Protein AF-A0A2V8QCW7-F1 (afdb_monomer_lite)

Sequence (206 aa):
WMLNPKRNPRNIPDDELYTCPDETRGSYYSGRARVSLVDSSSNTIINTIEIKNSEEPPDSIDLPYAIRSGYYYYSPKPARTGAQTRPTIMRLGDYNGDGRALEFALFDALACMGLQTTLIGYSESKDRVVHFPIKLTVIDNEKRVSETTYWADYLFSREPQRPSYWKYEIDYRGRGGSLEKWEVHYNRAEEQFEATLTRVADEPKP

Foldseek 3Di:
DFDPWDWAAPPDDLPDDQFPQLLQAHGWTKGWDKDFDADPVVRDTPDMDTDFDPDPPTRIDIHHQWHADDGDFHFDHDPDPSGTGGTDQFPFDQQQQPPDRFKGKHWGDPHPQWIKIFMWGADPVVRTIDGAKEFEWEAEPNDTDTDIDRIDTCSVVDDAPDRQWHWDWGDCQVPVFFIWTKTWGADPVVRHIYMYIYGHHDDPDD

Structure (mmCIF, N/CA/C/O backbone):
data_AF-A0A2V8QCW7-F1
#
_entry.id   AF-A0A2V8QCW7-F1
#
loop_
_atom_site.group_PDB
_atom_site.id
_atom_site.type_symbol
_atom_site.label_atom_id
_atom_site.label_alt_id
_atom_site.label_comp_id
_atom_site.label_asym_id
_atom_site.label_entity_id
_atom_site.label_seq_id
_atom_site.pdbx_PDB_ins_code
_atom_site.Cartn_x
_atom_site.Cartn_y
_atom_site.Cartn_z
_atom_site.occupancy
_atom_site.B_iso_or_equiv
_atom_site.auth_seq_id
_atom_site.auth_comp_id
_atom_site.auth_asym_id
_atom_site.auth_atom_id
_atom_site.pdbx_PDB_model_num
ATOM 1 N N . TRP A 1 1 ? -14.026 -0.089 -4.912 1.00 94.25 1 TRP A N 1
ATOM 2 C CA . TRP A 1 1 ? -14.768 0.204 -6.158 1.00 94.25 1 TRP A CA 1
ATOM 3 C C . TRP A 1 1 ? -14.111 1.383 -6.861 1.00 94.25 1 TRP A C 1
ATOM 5 O O . TRP A 1 1 ? -13.332 2.084 -6.231 1.00 94.25 1 TRP A O 1
ATOM 15 N N . MET A 1 2 ? -14.372 1.586 -8.152 1.00 95.25 2 MET A N 1
ATOM 16 C CA . MET A 1 2 ? -13.798 2.693 -8.927 1.00 95.25 2 MET A CA 1
ATOM 17 C C . MET A 1 2 ? -14.903 3.495 -9.610 1.00 95.25 2 MET A C 1
ATOM 19 O O . MET A 1 2 ? -15.882 2.915 -10.079 1.00 95.25 2 MET A O 1
ATOM 23 N N . LEU A 1 3 ? -14.746 4.817 -9.660 1.00 92.62 3 LEU A N 1
ATOM 24 C CA . LEU A 1 3 ? -15.627 5.711 -10.411 1.00 92.62 3 LEU A CA 1
ATOM 25 C C . LEU A 1 3 ? -15.236 5.716 -11.888 1.00 92.62 3 LEU A C 1
ATOM 27 O O . LEU A 1 3 ? -14.122 6.116 -12.210 1.00 92.62 3 LEU A O 1
ATOM 31 N N . ASN A 1 4 ? -16.161 5.329 -12.772 1.00 94.31 4 ASN A N 1
ATOM 32 C CA . ASN A 1 4 ? -15.991 5.371 -14.232 1.00 94.31 4 ASN A CA 1
ATOM 33 C C . ASN A 1 4 ? -14.613 4.857 -14.710 1.00 94.31 4 ASN A C 1
ATOM 35 O O . ASN A 1 4 ? -13.901 5.588 -15.402 1.00 94.31 4 ASN A O 1
ATOM 39 N N . PRO A 1 5 ? -14.200 3.632 -14.322 1.00 96.19 5 PRO A N 1
ATOM 40 C CA . PRO A 1 5 ? -12.856 3.160 -14.612 1.00 96.19 5 PRO A CA 1
ATOM 41 C C . PRO A 1 5 ? -12.624 3.020 -16.119 1.00 96.19 5 PRO A C 1
ATOM 43 O O . PRO A 1 5 ? -13.427 2.415 -16.835 1.00 96.19 5 PRO A O 1
ATOM 46 N N . LYS A 1 6 ? -11.474 3.503 -16.593 1.00 96.75 6 LYS A N 1
ATOM 47 C CA . LYS A 1 6 ? -10.985 3.191 -17.937 1.00 96.75 6 LYS A CA 1
ATOM 48 C C . LYS A 1 6 ? -10.423 1.777 -17.930 1.00 96.75 6 LYS A C 1
ATOM 50 O O . LYS A 1 6 ? -9.575 1.449 -17.108 1.00 96.75 6 LYS A O 1
ATOM 55 N N . ARG A 1 7 ? -10.876 0.936 -18.855 1.00 97.19 7 ARG A N 1
ATOM 56 C CA . ARG A 1 7 ? -10.362 -0.427 -19.016 1.00 97.19 7 ARG A CA 1
ATOM 57 C C . ARG A 1 7 ? -9.153 -0.432 -19.950 1.00 97.19 7 ARG A C 1
ATOM 59 O O . ARG A 1 7 ? -9.263 0.026 -21.083 1.00 97.19 7 ARG A O 1
ATOM 66 N N . ASN A 1 8 ? -8.047 -1.015 -19.500 1.00 96.38 8 ASN A N 1
ATOM 67 C CA . ASN A 1 8 ? -6.810 -1.157 -20.263 1.00 96.38 8 ASN A CA 1
ATOM 68 C C . ASN A 1 8 ? -6.465 -2.657 -20.372 1.00 96.38 8 ASN A C 1
ATOM 70 O O . ASN A 1 8 ? -5.914 -3.239 -19.435 1.00 96.38 8 ASN A O 1
ATOM 74 N N . PRO A 1 9 ? -6.881 -3.346 -21.450 1.00 94.94 9 PRO A N 1
ATOM 75 C CA . PRO A 1 9 ? -6.457 -4.722 -21.694 1.00 94.94 9 PRO A CA 1
ATOM 76 C C . PRO A 1 9 ? -4.966 -4.778 -22.042 1.00 94.94 9 PRO A C 1
ATOM 78 O O . PRO A 1 9 ? -4.455 -3.903 -22.744 1.00 94.94 9 PRO A O 1
ATOM 81 N N . ARG A 1 10 ? -4.279 -5.836 -21.601 1.00 89.25 10 ARG A N 1
ATOM 82 C CA . ARG A 1 10 ? -2.934 -6.143 -22.094 1.00 89.25 10 ARG A CA 1
ATOM 83 C C . ARG A 1 10 ? -3.049 -6.639 -23.537 1.00 89.25 10 ARG A C 1
ATOM 85 O O . ARG A 1 10 ? -3.478 -7.761 -23.776 1.00 89.25 10 ARG A O 1
ATOM 92 N N . ASN A 1 11 ? -2.662 -5.806 -24.500 1.00 82.75 11 ASN A N 1
ATOM 93 C CA . ASN A 1 11 ? -2.755 -6.108 -25.939 1.00 82.75 11 ASN A CA 1
ATOM 94 C C . ASN A 1 11 ? -1.540 -6.886 -26.473 1.00 82.75 11 ASN A C 1
ATOM 96 O O . ASN A 1 11 ? -1.143 -6.718 -27.623 1.00 82.75 11 ASN A O 1
ATOM 100 N N . ILE A 1 12 ? -0.924 -7.702 -25.623 1.00 81.88 12 ILE A N 1
ATOM 101 C CA . ILE A 1 12 ? 0.297 -8.447 -25.923 1.00 81.88 12 ILE A CA 1
ATOM 102 C C . ILE A 1 12 ? -0.023 -9.942 -25.760 1.00 81.88 12 ILE A C 1
ATOM 104 O O . ILE A 1 12 ? -0.745 -10.285 -24.818 1.00 81.88 12 ILE A O 1
ATOM 108 N N . PRO A 1 13 ? 0.491 -10.829 -26.634 1.00 79.12 13 PRO A N 1
ATOM 109 C CA . PRO A 1 13 ? 0.319 -12.275 -26.519 1.00 79.12 13 PRO A CA 1
ATOM 110 C C . PRO A 1 13 ? 0.630 -12.862 -25.129 1.00 79.12 13 PRO A C 1
ATOM 112 O O . PRO A 1 13 ? 1.442 -12.339 -24.361 1.00 79.12 13 PRO A O 1
ATOM 115 N N . ASP A 1 14 ? -0.032 -13.971 -24.796 1.00 75.25 14 ASP A N 1
ATOM 116 C CA . ASP A 1 14 ? 0.088 -14.650 -23.496 1.00 75.25 14 ASP A CA 1
ATOM 117 C C . ASP A 1 14 ? 1.433 -15.368 -23.290 1.00 75.25 14 ASP A C 1
ATOM 119 O O . ASP A 1 14 ? 1.730 -15.781 -22.170 1.00 75.25 14 ASP A O 1
ATOM 123 N N . ASP A 1 15 ? 2.234 -15.536 -24.336 1.00 77.81 15 ASP A N 1
ATOM 124 C CA . ASP A 1 15 ? 3.578 -16.123 -24.326 1.00 77.81 15 ASP A CA 1
ATOM 125 C C . ASP A 1 15 ? 4.694 -15.078 -24.172 1.00 77.81 15 ASP A C 1
ATOM 127 O O . ASP A 1 15 ? 5.814 -15.425 -23.805 1.00 77.81 15 ASP A O 1
ATOM 131 N N . GLU A 1 16 ? 4.380 -13.795 -24.354 1.00 82.88 16 GLU A N 1
ATOM 132 C CA . GLU A 1 16 ? 5.322 -12.695 -24.143 1.00 82.88 16 GLU A CA 1
ATOM 133 C C . GLU A 1 16 ? 5.676 -12.508 -22.665 1.00 82.88 16 GLU A C 1
ATOM 135 O O . GLU A 1 16 ? 4.882 -12.795 -21.751 1.00 82.88 16 GLU A O 1
ATOM 140 N N . LEU A 1 17 ? 6.875 -11.977 -22.421 1.00 84.62 17 LEU A N 1
ATOM 141 C CA . LEU A 1 17 ? 7.362 -11.730 -21.069 1.00 84.62 17 LEU A CA 1
ATOM 142 C C . LEU A 1 17 ? 6.468 -10.702 -20.354 1.00 84.62 17 LEU A C 1
ATOM 144 O O . LEU A 1 17 ? 5.931 -9.771 -20.956 1.00 84.62 17 LEU A O 1
ATOM 148 N N . TYR A 1 18 ? 6.294 -10.891 -19.050 1.00 87.75 18 TYR A N 1
ATOM 149 C CA . TYR A 1 18 ? 5.755 -9.849 -18.187 1.00 87.75 18 TYR A CA 1
ATOM 150 C C . TYR A 1 18 ? 6.863 -8.849 -17.882 1.00 87.75 18 TYR A C 1
ATOM 152 O O . TYR A 1 18 ? 7.938 -9.232 -17.424 1.00 87.75 18 TYR A O 1
ATOM 160 N N . THR A 1 19 ? 6.602 -7.579 -18.161 1.00 90.75 19 THR A N 1
ATOM 161 C CA . THR A 1 19 ? 7.453 -6.477 -17.712 1.00 90.75 19 THR A CA 1
ATOM 162 C C . THR A 1 19 ? 7.095 -6.094 -16.277 1.00 90.75 19 THR A C 1
ATOM 164 O O . THR A 1 19 ? 6.019 -6.441 -15.802 1.00 90.75 19 THR A O 1
ATOM 167 N N . CYS A 1 20 ? 7.950 -5.346 -15.577 1.00 91.38 20 CYS A N 1
ATOM 168 C CA . CYS A 1 20 ? 7.693 -4.995 -14.174 1.00 91.38 20 CYS A CA 1
ATOM 169 C C . CYS A 1 20 ? 6.343 -4.276 -13.943 1.00 91.38 20 CYS A C 1
ATOM 171 O O . CYS A 1 20 ? 5.650 -4.623 -12.987 1.00 91.38 20 CYS A O 1
ATOM 173 N N . PRO A 1 21 ? 5.886 -3.358 -14.823 1.00 93.50 21 PRO A N 1
ATOM 174 C CA . PRO A 1 21 ? 4.521 -2.837 -14.728 1.00 93.50 21 PRO A CA 1
ATOM 175 C C . PRO A 1 21 ? 3.438 -3.917 -14.877 1.00 93.50 21 PRO A C 1
ATOM 177 O O . PRO A 1 21 ? 2.445 -3.902 -14.149 1.00 93.50 21 PRO A O 1
ATOM 180 N N . ASP A 1 22 ? 3.630 -4.910 -15.756 1.00 93.50 22 ASP A N 1
ATOM 181 C CA . ASP A 1 22 ? 2.681 -6.024 -15.909 1.00 93.50 22 ASP A CA 1
ATOM 182 C C . ASP A 1 22 ? 2.556 -6.864 -14.626 1.00 93.50 22 ASP A C 1
ATOM 184 O O . ASP A 1 22 ? 1.481 -7.404 -14.356 1.00 93.50 22 ASP A O 1
ATOM 188 N N . GLU A 1 23 ? 3.615 -6.957 -13.816 1.00 93.50 23 GLU A N 1
ATOM 189 C CA . GLU A 1 23 ? 3.628 -7.710 -12.550 1.00 93.50 23 GLU A CA 1
ATOM 190 C C . GLU A 1 23 ? 2.713 -7.107 -11.474 1.00 93.50 23 GLU A C 1
ATOM 192 O O . GLU A 1 23 ? 2.293 -7.814 -10.554 1.00 93.50 23 GLU A O 1
ATOM 197 N N . THR A 1 24 ? 2.358 -5.824 -11.600 1.00 94.50 24 THR A N 1
ATOM 198 C CA . THR A 1 24 ? 1.379 -5.151 -10.726 1.00 94.50 24 THR A CA 1
ATOM 199 C C . THR A 1 24 ? 0.040 -4.901 -11.418 1.00 94.50 24 THR A C 1
ATOM 201 O O . THR A 1 24 ? -0.998 -4.925 -10.757 1.00 94.50 24 THR A O 1
ATOM 204 N N . ARG A 1 25 ? 0.020 -4.723 -12.745 1.00 93.75 25 ARG A N 1
ATOM 205 C CA . ARG A 1 25 ? -1.177 -4.275 -13.476 1.00 93.75 25 ARG A CA 1
ATOM 206 C C . ARG A 1 25 ? -1.800 -5.338 -14.377 1.00 93.75 25 ARG A C 1
ATOM 208 O O . ARG A 1 25 ? -3.024 -5.421 -14.451 1.00 93.75 25 ARG A O 1
ATOM 215 N N . GLY A 1 26 ? -1.008 -6.163 -15.062 1.00 94.19 26 GLY A N 1
ATOM 216 C CA . GLY A 1 26 ? -1.507 -7.066 -16.105 1.00 94.19 26 GLY A CA 1
ATOM 217 C C . GLY A 1 26 ? -2.498 -6.363 -17.047 1.00 94.19 26 GLY A C 1
ATOM 218 O O . GLY A 1 26 ? -2.174 -5.355 -17.662 1.00 94.19 26 GLY A O 1
ATOM 219 N N . SER A 1 27 ? -3.727 -6.876 -17.133 1.00 95.31 27 SER A N 1
ATOM 220 C CA . SER A 1 27 ? -4.871 -6.108 -17.636 1.00 95.31 27 SER A CA 1
ATOM 221 C C . SER A 1 27 ? -5.587 -5.409 -16.473 1.00 95.31 27 SER A C 1
ATOM 223 O O . SER A 1 27 ? -6.017 -6.071 -15.524 1.00 95.31 27 SER A O 1
ATOM 225 N N . TYR A 1 28 ? -5.779 -4.091 -16.561 1.00 96.56 28 TYR A N 1
ATOM 226 C CA . TYR A 1 28 ? -6.151 -3.256 -15.412 1.00 96.56 28 TYR A CA 1
ATOM 227 C C . TYR A 1 28 ? -7.219 -2.202 -15.712 1.00 96.56 28 TYR A C 1
ATOM 229 O O . TYR A 1 28 ? -7.505 -1.847 -16.858 1.00 96.56 28 TYR A O 1
ATOM 237 N N . TYR A 1 29 ? -7.819 -1.699 -14.640 1.00 97.00 29 TYR A N 1
ATOM 238 C CA . TYR A 1 29 ? -8.646 -0.503 -14.636 1.00 97.00 29 TYR A CA 1
ATOM 239 C C . TYR A 1 29 ? -7.842 0.687 -14.122 1.00 97.00 29 TYR A C 1
ATOM 241 O O . TYR A 1 29 ? -7.168 0.545 -13.109 1.00 97.00 29 TYR A O 1
ATOM 249 N N . SER A 1 30 ? -7.973 1.844 -14.768 1.00 95.25 30 SER A N 1
ATOM 250 C CA . SER A 1 30 ? -7.458 3.124 -14.265 1.00 95.25 30 SER A CA 1
ATOM 251 C C . SER A 1 30 ? -8.603 4.011 -13.798 1.00 95.25 30 SER A C 1
ATOM 253 O O . SER A 1 30 ? -9.609 4.147 -14.505 1.00 95.25 30 SER A O 1
ATOM 255 N N . GLY A 1 31 ? -8.441 4.661 -12.650 1.00 94.44 31 GLY A N 1
ATOM 256 C CA . GLY A 1 31 ? -9.324 5.743 -12.222 1.00 94.44 31 GLY A CA 1
ATOM 257 C C . GLY A 1 31 ? -9.348 5.962 -10.714 1.00 94.44 31 GLY A C 1
ATOM 258 O O . GLY A 1 31 ? -8.578 5.365 -9.962 1.00 94.44 31 GLY A O 1
ATOM 259 N N . ARG A 1 32 ? -10.288 6.808 -10.278 1.00 94.38 32 ARG A N 1
ATOM 260 C CA . ARG A 1 32 ? -10.510 7.132 -8.864 1.00 94.38 32 ARG A CA 1
ATOM 261 C C . ARG A 1 32 ? -11.063 5.932 -8.120 1.00 94.38 32 ARG A C 1
ATOM 263 O O . ARG A 1 32 ? -12.207 5.524 -8.350 1.00 94.38 32 ARG A O 1
ATOM 270 N N . ALA A 1 33 ? -10.256 5.382 -7.223 1.00 94.62 33 ALA A N 1
ATOM 271 C CA . ALA A 1 33 ? -10.606 4.215 -6.436 1.00 94.62 33 ALA A CA 1
ATOM 272 C C . ALA A 1 33 ? -11.018 4.596 -5.013 1.00 94.62 33 ALA A C 1
ATOM 274 O O . ALA A 1 33 ? -10.440 5.476 -4.377 1.00 94.62 33 ALA A O 1
ATOM 275 N N . ARG A 1 34 ? -12.033 3.900 -4.505 1.00 96.75 34 ARG A N 1
ATOM 276 C CA . ARG A 1 34 ? -12.575 4.090 -3.163 1.00 96.75 34 ARG A CA 1
ATOM 277 C C . ARG A 1 34 ? -12.809 2.767 -2.463 1.00 96.75 34 ARG A C 1
ATOM 279 O O . ARG A 1 34 ? -13.098 1.746 -3.100 1.00 96.75 34 ARG A O 1
ATOM 286 N N . VAL A 1 35 ? -12.735 2.807 -1.141 1.00 97.81 35 VAL A N 1
ATOM 287 C CA . VAL A 1 35 ? -12.999 1.665 -0.266 1.00 97.81 35 VAL A CA 1
ATOM 288 C C . VAL A 1 35 ? -14.090 2.074 0.703 1.00 97.81 35 VAL A C 1
ATOM 290 O O . VAL A 1 35 ? -13.982 3.111 1.352 1.00 97.81 35 VAL A O 1
ATOM 293 N N . SER A 1 36 ? -15.151 1.277 0.762 1.00 98.00 36 SER A N 1
ATOM 294 C CA . SER A 1 36 ? -16.270 1.492 1.673 1.00 98.00 36 SER A CA 1
ATOM 295 C C . SER A 1 36 ? -16.281 0.388 2.713 1.00 98.00 36 SER A C 1
ATOM 297 O O . SER A 1 36 ? -16.194 -0.786 2.354 1.00 98.00 36 SER A O 1
ATOM 299 N N . LEU A 1 37 ? -16.416 0.771 3.978 1.00 98.12 37 LEU A N 1
ATOM 300 C CA . LEU A 1 37 ? -16.795 -0.140 5.044 1.00 98.12 37 LEU A CA 1
ATOM 301 C C . LEU A 1 37 ? -18.323 -0.223 5.073 1.00 98.12 37 LEU A C 1
ATOM 303 O O . LEU A 1 37 ? -18.998 0.808 5.081 1.00 98.12 37 LEU A O 1
ATOM 307 N N . VAL A 1 38 ? -18.857 -1.441 5.059 1.00 97.38 38 VAL A N 1
ATOM 308 C CA . VAL A 1 38 ? -20.300 -1.701 5.036 1.00 97.38 38 VAL A CA 1
ATOM 309 C C . VAL A 1 38 ? -20.651 -2.580 6.225 1.00 97.38 38 VAL A C 1
ATOM 311 O O . VAL A 1 38 ? -20.055 -3.643 6.401 1.00 97.38 38 VAL A O 1
ATOM 314 N N . ASP A 1 39 ? -21.637 -2.159 7.007 1.00 96.50 39 ASP A N 1
ATOM 315 C CA . ASP A 1 39 ? -22.277 -3.024 7.986 1.00 96.50 39 ASP A CA 1
ATOM 316 C C . ASP A 1 39 ? -23.214 -3.984 7.249 1.00 96.50 39 ASP A C 1
ATOM 318 O O . ASP A 1 39 ? -24.244 -3.592 6.700 1.00 96.50 39 ASP A O 1
ATOM 322 N N . SER A 1 40 ? -22.841 -5.261 7.232 1.00 95.00 40 SER A N 1
ATOM 323 C CA . SER A 1 40 ? -23.609 -6.313 6.562 1.00 95.00 40 SER A CA 1
ATOM 324 C C . SER A 1 40 ? -24.973 -6.601 7.199 1.00 95.00 40 SER A C 1
ATOM 326 O O . SER A 1 40 ? -25.853 -7.118 6.514 1.00 95.00 40 SER A O 1
ATOM 328 N N . SER A 1 41 ? -25.168 -6.269 8.479 1.00 97.00 41 SER A N 1
ATOM 329 C CA . SER A 1 41 ? -26.423 -6.529 9.192 1.00 97.00 41 SER A CA 1
ATOM 330 C C . SER A 1 41 ? -27.495 -5.494 8.857 1.00 97.00 41 SER A C 1
ATOM 332 O O . SER A 1 41 ? -28.648 -5.849 8.615 1.00 97.00 41 SER A O 1
ATOM 334 N N . SER A 1 42 ? -27.103 -4.221 8.782 1.00 96.88 42 SER A N 1
ATOM 335 C CA . SER A 1 42 ? -27.992 -3.109 8.439 1.00 96.88 42 SER A CA 1
ATOM 336 C C . SER A 1 42 ? -27.945 -2.728 6.955 1.00 96.88 42 SER A C 1
ATOM 338 O O . SER A 1 42 ? -28.774 -1.943 6.496 1.00 96.88 42 SER A O 1
ATOM 340 N N . ASN A 1 43 ? -27.001 -3.292 6.192 1.00 96.00 43 ASN A N 1
ATOM 341 C CA . ASN A 1 43 ? -26.694 -2.930 4.806 1.00 96.00 43 ASN A CA 1
ATOM 342 C C . ASN A 1 43 ? -26.418 -1.423 4.639 1.00 96.00 43 ASN A C 1
ATOM 344 O O . ASN A 1 43 ? -26.845 -0.796 3.665 1.00 96.00 43 ASN A O 1
ATOM 348 N N . THR A 1 44 ? -25.722 -0.829 5.611 1.00 97.88 44 THR A N 1
ATOM 349 C CA . THR A 1 44 ? -25.380 0.598 5.614 1.00 97.88 44 THR A CA 1
ATOM 350 C C . THR A 1 44 ? -23.885 0.809 5.407 1.00 97.88 44 THR A C 1
ATOM 352 O O . THR A 1 44 ? -23.054 0.009 5.833 1.00 97.88 44 THR A O 1
ATOM 355 N N . ILE A 1 45 ? -23.520 1.891 4.717 1.00 98.19 45 ILE A N 1
ATOM 356 C CA . ILE A 1 45 ? -22.118 2.293 4.570 1.00 98.19 45 ILE A CA 1
ATOM 357 C C . ILE A 1 45 ? -21.713 3.033 5.847 1.00 98.19 45 ILE A C 1
ATOM 359 O O . ILE A 1 45 ? -22.244 4.109 6.113 1.00 98.19 45 ILE A O 1
ATOM 363 N N . ILE A 1 46 ? -20.751 2.486 6.592 1.00 98.00 46 ILE A N 1
ATOM 364 C CA . ILE A 1 46 ? -20.186 3.129 7.788 1.00 98.00 46 ILE A CA 1
ATOM 365 C C . ILE A 1 46 ? -19.334 4.327 7.363 1.00 98.00 46 ILE A C 1
ATOM 367 O O . ILE A 1 46 ? -19.556 5.459 7.788 1.00 98.00 46 ILE A O 1
ATOM 371 N N . ASN A 1 47 ? -18.368 4.099 6.471 1.00 98.62 47 ASN A N 1
ATOM 372 C CA . ASN A 1 47 ? -17.584 5.168 5.870 1.00 98.62 47 ASN A CA 1
ATOM 373 C C . ASN A 1 47 ? -17.030 4.760 4.504 1.00 98.62 47 ASN A C 1
ATOM 375 O O . ASN A 1 47 ? -16.982 3.586 4.143 1.00 98.62 47 ASN A O 1
ATOM 379 N N . THR A 1 48 ? -16.604 5.754 3.726 1.00 98.31 48 THR A N 1
ATOM 380 C CA . THR A 1 48 ? -15.886 5.554 2.466 1.00 98.31 48 THR A CA 1
ATOM 381 C C . THR A 1 48 ? -14.657 6.443 2.444 1.00 98.31 48 THR A C 1
ATOM 383 O O . THR A 1 48 ? -14.749 7.624 2.773 1.00 98.31 48 THR A O 1
ATOM 386 N N . ILE A 1 49 ? -13.526 5.885 2.028 1.00 97.31 49 ILE A N 1
ATOM 387 C CA . ILE A 1 49 ? -12.287 6.623 1.792 1.00 97.31 49 ILE A CA 1
ATOM 388 C C . ILE A 1 49 ? -11.924 6.590 0.311 1.00 97.31 49 ILE A C 1
ATOM 390 O O . ILE A 1 49 ? -12.248 5.641 -0.407 1.00 97.31 49 ILE A O 1
ATOM 394 N N . GLU A 1 50 ? -11.232 7.631 -0.128 1.00 95.38 50 GLU A N 1
ATOM 395 C CA . GLU A 1 50 ? -10.549 7.663 -1.415 1.00 95.38 50 GLU A CA 1
ATOM 396 C C . GLU A 1 50 ? -9.120 7.154 -1.244 1.00 95.38 50 GLU A C 1
ATOM 398 O O . GLU A 1 50 ? -8.452 7.512 -0.272 1.00 95.38 50 GLU A O 1
ATOM 403 N N . ILE A 1 51 ? -8.666 6.304 -2.167 1.00 94.44 51 ILE A N 1
ATOM 404 C CA . ILE A 1 51 ? -7.272 5.863 -2.195 1.00 94.44 51 ILE A CA 1
ATOM 405 C C . ILE A 1 51 ? -6.479 6.979 -2.863 1.00 94.44 51 ILE A C 1
ATOM 407 O O . ILE A 1 51 ? -6.536 7.153 -4.079 1.00 94.44 51 ILE A O 1
ATOM 411 N N . LYS A 1 52 ? -5.767 7.756 -2.049 1.00 89.38 52 LYS A N 1
ATOM 412 C CA . LYS A 1 52 ? -4.926 8.854 -2.530 1.00 89.38 52 LYS A CA 1
ATOM 413 C C . LYS A 1 52 ? -3.748 8.276 -3.305 1.00 89.38 52 LYS A C 1
ATOM 415 O O . LYS A 1 52 ? -3.091 7.392 -2.769 1.00 89.38 52 LYS A O 1
ATOM 420 N N . ASN A 1 53 ? -3.466 8.767 -4.510 1.00 81.50 53 ASN A N 1
ATOM 421 C CA . ASN A 1 53 ? -2.210 8.489 -5.216 1.00 81.50 53 ASN A CA 1
ATOM 422 C C . ASN A 1 53 ? -1.209 9.628 -4.945 1.00 81.50 53 ASN A C 1
ATOM 424 O O . ASN A 1 53 ? -1.624 10.772 -4.765 1.00 81.50 53 ASN A O 1
ATOM 428 N N . SER A 1 54 ? 0.087 9.323 -4.891 1.00 65.44 54 SER A N 1
ATOM 429 C CA . SER A 1 54 ? 1.169 10.315 -4.831 1.00 65.44 54 SER A CA 1
ATOM 430 C C . SER A 1 54 ? 1.571 10.867 -6.206 1.00 65.44 54 SER A C 1
ATOM 432 O O . SER A 1 54 ? 2.365 11.801 -6.262 1.00 65.44 54 SER A O 1
ATOM 434 N N . GLU A 1 55 ? 1.049 10.308 -7.301 1.00 67.38 55 GLU A N 1
ATOM 435 C CA . GLU A 1 55 ? 1.490 10.608 -8.672 1.00 67.38 55 GLU A CA 1
ATOM 436 C C . GLU A 1 55 ? 0.441 11.324 -9.539 1.00 67.38 55 GLU A C 1
ATOM 438 O O . GLU A 1 55 ? -0.742 11.377 -9.198 1.00 67.38 55 GLU A O 1
ATOM 443 N N . GLU A 1 56 ? 0.884 11.872 -10.682 1.00 56.22 56 GLU A N 1
ATOM 444 C CA . GLU A 1 56 ? 0.029 12.569 -11.648 1.00 56.22 56 GLU A CA 1
ATOM 445 C C . GLU A 1 56 ? -0.543 11.647 -12.757 1.00 56.22 56 GLU A C 1
ATOM 447 O O . GLU A 1 56 ? 0.198 10.853 -13.338 1.00 56.22 56 GLU A O 1
ATOM 452 N N . PRO A 1 57 ? -1.834 11.790 -13.135 1.00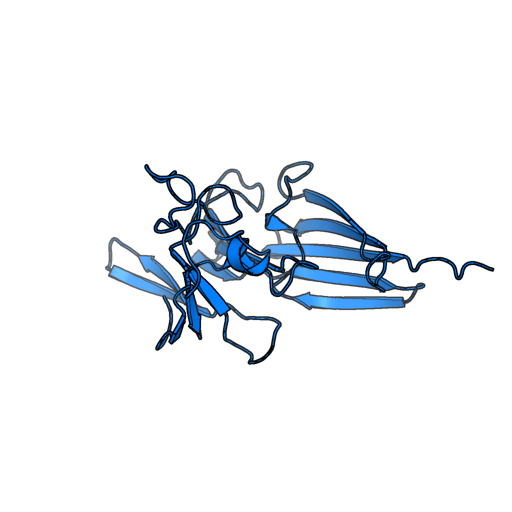 60.81 57 PRO A N 1
ATOM 453 C CA . PRO A 1 57 ? -2.776 12.752 -12.582 1.00 60.81 57 PRO A CA 1
ATOM 454 C C . PRO A 1 57 ? -3.173 12.359 -11.153 1.00 60.81 57 PRO A C 1
ATOM 456 O O . PRO A 1 57 ? -3.447 11.177 -10.903 1.00 60.81 57 PRO A O 1
ATOM 459 N N . PRO A 1 58 ? -3.240 13.344 -10.237 1.00 66.75 58 PRO A N 1
ATOM 460 C CA . PRO A 1 58 ? -3.659 13.084 -8.874 1.00 66.75 58 PRO A CA 1
ATOM 461 C C . PRO A 1 58 ? -5.020 12.383 -8.909 1.00 66.75 58 PRO A C 1
ATOM 463 O O . PRO A 1 58 ? -5.897 12.716 -9.712 1.00 66.75 58 PRO A O 1
ATOM 466 N N . ASP A 1 59 ? -5.167 11.372 -8.059 1.00 71.69 59 ASP A N 1
ATOM 467 C CA . ASP A 1 59 ? -6.388 10.582 -7.862 1.00 71.69 59 ASP A CA 1
ATOM 468 C C . ASP A 1 59 ? -6.658 9.434 -8.858 1.00 71.69 59 ASP A C 1
ATOM 470 O O . ASP A 1 59 ? -7.726 8.825 -8.793 1.00 71.69 59 ASP A O 1
ATOM 474 N N . SER A 1 60 ? -5.750 9.073 -9.771 1.00 88.50 60 SER A N 1
ATOM 475 C CA . SER A 1 60 ? -5.907 7.834 -10.558 1.00 88.50 60 SER A CA 1
ATOM 476 C C . SER A 1 60 ? -4.967 6.748 -10.060 1.00 88.50 60 SER A C 1
ATOM 478 O O . SER A 1 60 ? -3.773 6.991 -9.953 1.00 88.50 60 SER A O 1
ATOM 480 N N . ILE A 1 61 ? -5.481 5.540 -9.823 1.00 92.50 61 ILE A N 1
ATOM 481 C CA . ILE A 1 61 ? -4.652 4.346 -9.604 1.00 92.50 61 ILE A CA 1
ATOM 482 C C . ILE A 1 61 ? -5.003 3.260 -10.615 1.00 92.50 61 ILE A C 1
ATOM 484 O O . ILE A 1 61 ? -6.135 3.209 -11.111 1.00 92.50 61 ILE A O 1
ATOM 488 N N . ASP A 1 62 ? -4.047 2.370 -10.864 1.00 94.12 62 ASP A N 1
ATOM 489 C CA . ASP A 1 62 ? -4.237 1.182 -11.685 1.00 94.12 62 ASP A CA 1
ATOM 490 C C . ASP A 1 62 ? -4.516 -0.035 -10.789 1.00 94.12 62 ASP A C 1
ATOM 492 O O . ASP A 1 62 ? -3.721 -0.378 -9.917 1.00 94.12 62 ASP A O 1
ATOM 496 N N . LEU A 1 63 ? -5.659 -0.702 -10.989 1.00 95.94 63 LEU A N 1
ATOM 497 C CA . LEU A 1 63 ? -5.998 -1.952 -10.297 1.00 95.94 63 LEU A CA 1
ATOM 498 C C . LEU A 1 63 ? -6.186 -3.096 -11.299 1.00 95.94 63 LEU A C 1
ATOM 500 O O . LEU A 1 63 ? -7.000 -2.967 -12.224 1.00 95.94 63 LEU A O 1
ATOM 504 N N . PRO A 1 64 ? -5.505 -4.241 -11.117 1.00 96.94 64 PRO A N 1
ATOM 505 C CA . PRO A 1 64 ? -5.601 -5.350 -12.052 1.00 96.94 64 PRO A CA 1
ATOM 506 C C . PRO A 1 64 ? -6.986 -6.007 -11.996 1.00 96.94 64 PRO A C 1
ATOM 508 O O . PRO A 1 64 ? -7.538 -6.274 -10.929 1.00 96.94 64 PRO A O 1
ATOM 511 N N . TYR A 1 65 ? -7.546 -6.335 -13.158 1.00 96.69 65 TYR A N 1
ATOM 512 C CA . TYR A 1 65 ? -8.708 -7.226 -13.266 1.00 96.69 65 TYR A CA 1
ATOM 513 C C . TYR A 1 65 ? -8.347 -8.593 -13.848 1.00 96.69 65 TYR A C 1
ATOM 515 O O . TYR A 1 65 ? -9.125 -9.537 -13.697 1.00 96.69 65 TYR A O 1
ATOM 523 N N . ALA A 1 66 ? -7.183 -8.710 -14.491 1.00 94.69 66 ALA A N 1
ATOM 524 C CA . ALA A 1 66 ? -6.601 -9.978 -14.896 1.00 94.69 66 ALA A CA 1
ATOM 525 C C . ALA A 1 66 ? -5.068 -9.896 -14.828 1.00 94.69 66 ALA A C 1
ATOM 527 O O . ALA A 1 66 ? -4.462 -9.021 -15.442 1.00 94.69 66 ALA A O 1
ATOM 528 N N . ILE A 1 67 ? -4.430 -10.802 -14.088 1.00 93.69 67 ILE A N 1
ATOM 529 C CA . ILE A 1 67 ? -2.976 -10.820 -13.894 1.00 93.69 67 ILE A CA 1
ATOM 530 C C . ILE A 1 67 ? -2.454 -12.257 -13.801 1.00 93.69 67 ILE A C 1
ATOM 532 O O . ILE A 1 67 ? -3.182 -13.169 -13.410 1.00 93.69 67 ILE A O 1
ATOM 536 N N . ARG A 1 68 ? -1.199 -12.488 -14.195 1.00 91.38 68 ARG A N 1
ATOM 537 C CA . ARG A 1 68 ? -0.538 -13.785 -14.008 1.00 91.38 68 ARG A CA 1
ATOM 538 C C . ARG A 1 68 ? -0.318 -14.058 -12.517 1.00 91.38 68 ARG A C 1
ATOM 540 O O . ARG A 1 68 ? -0.052 -13.150 -11.735 1.00 91.38 68 ARG A O 1
ATOM 547 N N . SER A 1 69 ? -0.404 -15.326 -12.127 1.00 90.62 69 SER A N 1
ATOM 548 C CA . SER A 1 69 ? -0.075 -15.761 -10.766 1.00 90.62 69 SER A CA 1
ATOM 549 C C . SER A 1 69 ? 1.429 -15.664 -10.489 1.00 90.62 69 SER A C 1
ATOM 551 O O . SER A 1 69 ? 2.219 -15.938 -11.390 1.00 90.62 69 SER A O 1
ATOM 553 N N . GLY A 1 70 ? 1.812 -15.426 -9.232 1.00 87.62 70 GLY A N 1
ATOM 554 C CA . GLY A 1 70 ? 3.214 -15.470 -8.786 1.00 87.62 70 GLY A CA 1
ATOM 555 C C . GLY A 1 70 ? 3.885 -14.107 -8.604 1.00 87.62 70 GLY A C 1
ATOM 556 O O . GLY A 1 70 ? 5.064 -14.074 -8.276 1.00 87.62 70 GLY A O 1
ATOM 557 N N . TYR A 1 71 ? 3.135 -13.018 -8.779 1.00 91.25 71 TYR A N 1
ATOM 558 C CA . TYR A 1 71 ? 3.592 -11.644 -8.559 1.00 91.25 71 TYR A CA 1
ATOM 559 C C . TYR A 1 71 ? 2.935 -11.035 -7.304 1.00 91.25 71 TYR A C 1
ATOM 561 O O . TYR A 1 71 ? 2.656 -11.751 -6.342 1.00 91.25 71 TYR A O 1
ATOM 569 N N . TYR A 1 72 ? 2.686 -9.723 -7.299 1.00 94.19 72 TYR A N 1
ATOM 570 C CA . TYR A 1 72 ? 2.288 -8.970 -6.104 1.00 94.19 72 TYR A CA 1
ATOM 571 C C . TYR A 1 72 ? 0.838 -9.191 -5.662 1.00 94.19 72 TYR A C 1
ATOM 573 O O . TYR A 1 72 ? 0.554 -9.278 -4.468 1.00 94.19 72 TYR A O 1
ATOM 581 N N . TYR A 1 73 ? -0.090 -9.331 -6.610 1.00 94.81 73 TYR A N 1
ATOM 582 C CA . TYR A 1 73 ? -1.477 -9.658 -6.291 1.00 94.81 73 TYR A CA 1
ATOM 583 C C . TYR A 1 73 ? -1.679 -11.169 -6.262 1.00 94.81 73 TYR A C 1
ATOM 585 O O . TYR A 1 73 ? -1.266 -11.896 -7.170 1.00 94.81 73 TYR A O 1
ATOM 593 N N . TYR A 1 74 ? -2.379 -11.650 -5.233 1.00 92.69 74 TYR A N 1
ATOM 594 C CA . TYR A 1 74 ? -2.784 -13.048 -5.201 1.00 92.69 74 TYR A CA 1
ATOM 595 C C . TYR A 1 74 ? -3.743 -13.319 -6.354 1.00 92.69 74 TYR A C 1
ATOM 597 O O . TYR A 1 74 ? -4.814 -12.721 -6.438 1.00 92.69 74 TYR A O 1
ATOM 605 N N . SER A 1 75 ? -3.365 -14.257 -7.212 1.00 90.12 75 SER A N 1
ATOM 606 C CA . SER A 1 75 ? -4.196 -14.727 -8.306 1.00 90.12 75 SER A CA 1
ATOM 607 C C . SER A 1 75 ? -4.097 -16.248 -8.381 1.00 90.12 75 SER A C 1
ATOM 609 O O . SER A 1 75 ? -2.983 -16.780 -8.269 1.00 90.12 75 SER A O 1
ATOM 611 N N . PRO A 1 76 ? -5.217 -16.976 -8.546 1.00 86.75 76 PRO A N 1
ATOM 612 C CA . PRO A 1 76 ? -5.189 -18.428 -8.669 1.00 86.75 76 PRO A CA 1
ATOM 613 C C . PRO A 1 76 ? -4.247 -18.870 -9.790 1.00 86.75 76 PRO A C 1
ATOM 615 O O . PRO A 1 76 ? -4.213 -18.243 -10.855 1.00 86.75 76 PRO A O 1
ATOM 618 N N . LYS A 1 77 ? -3.504 -19.961 -9.562 1.00 81.69 77 LYS A N 1
ATOM 619 C CA . LYS A 1 77 ? -2.639 -20.542 -10.595 1.00 81.69 77 LYS A CA 1
ATOM 620 C C . LYS A 1 77 ? -3.504 -20.969 -11.789 1.00 81.69 77 LYS A C 1
ATOM 622 O O . LYS A 1 77 ? -4.430 -21.760 -11.595 1.00 81.69 77 LYS A O 1
ATOM 627 N N . PRO A 1 78 ? -3.241 -20.458 -13.002 1.00 78.31 78 PRO A N 1
ATOM 628 C CA . PRO A 1 78 ? -3.991 -20.861 -14.181 1.00 78.31 78 PRO A CA 1
ATOM 629 C C . PRO A 1 78 ? -3.679 -22.312 -14.569 1.00 78.31 78 PRO A C 1
ATOM 631 O O . PRO A 1 78 ? -2.599 -22.825 -14.286 1.00 78.31 78 PRO A O 1
ATOM 634 N N . ALA A 1 79 ? -4.599 -22.947 -15.301 1.00 65.75 79 ALA A N 1
ATOM 635 C CA . ALA A 1 79 ? -4.364 -24.260 -15.913 1.00 65.75 79 ALA A CA 1
ATOM 636 C C . ALA A 1 79 ? -3.310 -24.214 -17.039 1.00 65.75 79 ALA A C 1
ATOM 638 O O . ALA A 1 79 ? -2.658 -25.216 -17.321 1.00 65.75 79 ALA A O 1
ATOM 639 N N . ARG A 1 80 ? -3.139 -23.048 -17.680 1.00 74.12 80 ARG A N 1
ATOM 640 C CA . ARG A 1 80 ? -2.143 -22.794 -18.726 1.00 74.12 80 ARG A CA 1
ATOM 641 C C . ARG A 1 80 ? -1.085 -21.818 -18.222 1.00 74.12 80 ARG A C 1
ATOM 643 O O . ARG A 1 80 ? -1.428 -20.724 -17.774 1.00 74.12 80 ARG A O 1
ATOM 650 N N . THR A 1 81 ? 0.187 -22.179 -18.363 1.00 72.31 81 THR A N 1
ATOM 651 C CA . THR A 1 81 ? 1.321 -21.286 -18.088 1.00 72.31 81 THR A CA 1
ATOM 652 C C . THR A 1 81 ? 1.173 -19.974 -18.863 1.00 72.31 81 THR A C 1
ATOM 654 O O . THR A 1 81 ? 0.842 -19.987 -20.045 1.00 72.31 81 THR A O 1
ATOM 657 N N . GLY A 1 82 ? 1.383 -18.841 -18.191 1.00 72.56 82 GLY A N 1
ATOM 658 C CA . GLY A 1 82 ? 1.306 -17.511 -18.806 1.00 72.56 82 GLY A CA 1
ATOM 659 C C . GLY A 1 82 ? -0.097 -16.895 -18.901 1.00 72.56 82 GLY A C 1
ATOM 660 O O . GLY A 1 82 ? -0.202 -15.707 -19.200 1.00 72.56 82 GLY A O 1
ATOM 661 N N . ALA A 1 83 ? -1.171 -17.629 -18.589 1.00 85.56 83 ALA A N 1
ATOM 662 C CA . ALA A 1 83 ? -2.520 -17.061 -18.620 1.00 85.56 83 ALA A CA 1
ATOM 663 C C . ALA A 1 83 ? -2.786 -16.105 -17.439 1.00 85.56 83 ALA A C 1
ATOM 665 O O . ALA A 1 83 ? -2.361 -16.345 -16.306 1.00 85.56 83 ALA A O 1
ATOM 666 N N . GLN A 1 84 ? -3.531 -15.030 -17.704 1.00 89.94 84 GLN A N 1
ATOM 667 C CA . GLN A 1 84 ? -4.020 -14.115 -16.673 1.00 89.94 84 GLN A CA 1
ATOM 668 C C . GLN A 1 84 ? -5.271 -14.684 -15.982 1.00 89.94 84 GLN A C 1
ATOM 670 O O . GLN A 1 84 ? -6.154 -15.248 -16.629 1.00 89.94 84 GLN A O 1
ATOM 675 N N . THR A 1 85 ? -5.379 -14.503 -14.667 1.00 92.50 85 THR A N 1
ATOM 676 C CA . THR A 1 85 ? -6.561 -14.854 -13.863 1.00 92.50 85 THR A CA 1
ATOM 677 C C . THR A 1 85 ? -7.040 -13.644 -13.065 1.00 92.50 85 THR A C 1
ATOM 679 O O . THR A 1 85 ? -6.339 -12.639 -12.961 1.00 92.50 85 THR A O 1
ATOM 682 N N . ARG A 1 86 ? -8.271 -13.697 -12.544 1.00 95.00 86 ARG A N 1
ATOM 683 C CA . ARG A 1 86 ? -8.823 -12.605 -11.735 1.00 95.00 86 ARG A CA 1
ATOM 684 C C . ARG A 1 86 ? -8.110 -12.556 -10.372 1.00 95.00 86 ARG A C 1
ATOM 686 O O . ARG A 1 86 ? -8.212 -13.541 -9.638 1.00 95.00 86 ARG A O 1
ATOM 693 N N . PRO A 1 87 ? -7.466 -11.433 -10.004 1.00 96.06 87 PRO A N 1
ATOM 694 C CA . PRO A 1 87 ? -6.781 -11.317 -8.725 1.00 96.06 87 PRO A CA 1
ATOM 695 C C . PRO A 1 87 ? -7.741 -11.046 -7.562 1.00 96.06 87 PRO A C 1
ATOM 697 O O . PRO A 1 87 ? -8.821 -10.468 -7.727 1.00 96.06 87 PRO A O 1
ATOM 700 N N . THR A 1 88 ? -7.287 -11.384 -6.357 1.00 96.31 88 THR A N 1
ATOM 701 C CA . THR A 1 88 ? -7.849 -10.903 -5.094 1.00 96.31 88 THR A CA 1
ATOM 702 C C . THR A 1 88 ? -7.163 -9.592 -4.720 1.00 96.31 88 THR A C 1
ATOM 704 O O . THR A 1 88 ? -6.046 -9.601 -4.211 1.00 96.31 88 THR A O 1
ATOM 707 N N . ILE A 1 89 ? -7.841 -8.466 -4.962 1.00 96.06 89 ILE A N 1
ATOM 708 C CA . ILE A 1 89 ? -7.331 -7.128 -4.610 1.00 96.06 89 ILE A CA 1
ATOM 709 C C . ILE A 1 89 ? -7.289 -6.933 -3.092 1.00 96.06 89 ILE A C 1
ATOM 711 O O . ILE A 1 89 ? -6.261 -6.575 -2.535 1.00 96.06 89 ILE A O 1
ATOM 715 N N . MET A 1 90 ? -8.401 -7.210 -2.407 1.00 96.19 90 MET A N 1
ATOM 716 C CA . MET A 1 90 ? -8.506 -7.085 -0.950 1.00 96.19 90 MET A CA 1
ATOM 717 C C . MET A 1 90 ? -8.091 -8.391 -0.272 1.00 96.19 90 MET A C 1
ATOM 719 O O . MET A 1 90 ? -8.910 -9.088 0.327 1.00 96.19 90 MET A O 1
ATOM 723 N N . ARG A 1 91 ? -6.819 -8.770 -0.423 1.00 96.38 91 ARG A N 1
ATOM 724 C CA . ARG A 1 91 ? -6.256 -9.887 0.338 1.00 96.38 91 ARG A CA 1
ATOM 725 C C . ARG A 1 91 ? -5.878 -9.385 1.725 1.00 96.38 91 ARG A C 1
ATOM 727 O O . ARG A 1 91 ? -4.852 -8.731 1.875 1.00 96.38 91 ARG A O 1
ATOM 734 N N . LEU A 1 92 ? -6.723 -9.698 2.703 1.00 97.62 92 LEU A N 1
ATOM 735 C CA . LEU A 1 92 ? -6.505 -9.276 4.080 1.00 97.62 92 LEU A CA 1
ATOM 736 C C . LEU A 1 92 ? -5.290 -9.987 4.701 1.00 97.62 92 LEU A C 1
ATOM 738 O O . LEU A 1 92 ? -5.086 -11.186 4.492 1.00 97.62 92 LEU A O 1
ATOM 742 N N . GLY A 1 93 ? -4.508 -9.239 5.468 1.00 97.12 93 GLY A N 1
ATOM 743 C CA . GLY A 1 93 ? -3.333 -9.660 6.219 1.00 97.12 93 GLY A CA 1
ATOM 744 C C . GLY A 1 93 ? -3.143 -8.772 7.448 1.00 97.12 93 GLY A C 1
ATOM 745 O O . GLY A 1 93 ? -3.778 -7.727 7.553 1.00 97.12 93 GLY A O 1
ATOM 746 N N . ASP A 1 94 ? -2.324 -9.240 8.389 1.00 97.56 94 ASP A N 1
ATOM 747 C CA . ASP A 1 94 ? -1.940 -8.494 9.593 1.00 97.56 94 ASP A CA 1
ATOM 748 C C . ASP A 1 94 ? -0.654 -7.719 9.293 1.00 97.56 94 ASP A C 1
ATOM 750 O O . ASP A 1 94 ? 0.460 -8.240 9.412 1.00 97.56 94 ASP A O 1
ATOM 754 N N . TYR A 1 95 ? -0.819 -6.491 8.812 1.00 97.69 95 TYR A N 1
ATOM 755 C CA . TYR A 1 95 ? 0.303 -5.621 8.468 1.00 97.69 95 TYR A CA 1
ATOM 756 C C . TYR A 1 95 ? 0.680 -4.697 9.621 1.00 97.69 95 TYR A C 1
ATOM 758 O O . TYR A 1 95 ? 1.720 -4.055 9.564 1.00 97.69 95 TYR A O 1
ATOM 766 N N . ASN A 1 96 ? -0.136 -4.593 10.665 1.00 96.31 96 ASN A N 1
ATOM 767 C CA . ASN A 1 96 ? 0.135 -3.709 11.795 1.00 96.31 96 ASN A CA 1
ATOM 768 C C . ASN A 1 96 ? 0.616 -4.471 13.050 1.00 96.31 96 ASN A C 1
ATOM 770 O O . ASN A 1 96 ? 0.972 -3.837 14.047 1.00 96.31 96 ASN A O 1
ATOM 774 N N . GLY A 1 97 ? 0.685 -5.805 12.977 1.00 95.69 97 GLY A N 1
ATOM 775 C CA . GLY A 1 97 ? 1.164 -6.734 14.002 1.00 95.69 97 GLY A CA 1
ATOM 776 C C . GLY A 1 97 ? 0.246 -6.877 15.213 1.00 95.69 97 GLY A C 1
ATOM 777 O O . GLY A 1 97 ? 0.730 -7.213 16.296 1.00 95.69 97 GLY A O 1
ATOM 778 N N . ASP A 1 98 ? -1.049 -6.589 15.075 1.00 94.94 98 ASP A N 1
ATOM 779 C CA . ASP A 1 98 ? -2.023 -6.707 16.162 1.00 94.94 98 ASP A CA 1
ATOM 780 C C . ASP A 1 98 ? -2.664 -8.101 16.285 1.00 94.94 98 ASP A C 1
ATOM 782 O O . ASP A 1 98 ? -3.478 -8.325 17.185 1.00 94.94 98 ASP A O 1
ATOM 786 N N . GLY A 1 99 ? -2.267 -9.040 15.423 1.00 96.12 99 GLY A N 1
ATOM 787 C CA . GLY A 1 99 ? -2.752 -10.413 15.389 1.00 96.12 99 GLY A CA 1
ATOM 788 C C . GLY A 1 99 ? -3.994 -10.619 14.524 1.00 96.12 99 GLY A C 1
ATOM 789 O O . GLY A 1 99 ? -4.539 -11.728 14.525 1.00 96.12 99 GLY A O 1
ATOM 790 N N . ARG A 1 100 ? -4.478 -9.599 13.802 1.00 97.06 100 ARG A N 1
ATOM 791 C CA . ARG A 1 100 ? -5.699 -9.691 12.993 1.00 97.06 100 ARG A CA 1
ATOM 792 C C . ARG A 1 100 ? -5.457 -9.288 11.551 1.00 97.06 100 ARG A C 1
ATOM 794 O O . ARG A 1 100 ? -4.853 -8.276 11.242 1.00 97.06 100 ARG A O 1
ATOM 801 N N . ALA A 1 101 ? -6.016 -10.083 10.645 1.00 97.75 101 ALA A N 1
ATOM 802 C CA . ALA A 1 101 ? -5.955 -9.804 9.220 1.00 97.75 101 ALA A CA 1
ATOM 803 C C . ALA A 1 101 ? -7.043 -8.796 8.818 1.00 97.75 101 ALA A C 1
ATOM 805 O O . ALA A 1 101 ? -8.119 -9.193 8.368 1.00 97.75 101 ALA A O 1
ATOM 806 N N . LEU A 1 102 ? -6.774 -7.504 9.019 1.00 97.88 102 LEU A N 1
ATOM 807 C CA . LEU A 1 102 ? -7.727 -6.412 8.778 1.00 97.88 102 LEU A CA 1
ATOM 808 C C . LEU A 1 102 ? -7.244 -5.391 7.743 1.00 97.88 102 LEU A C 1
ATOM 810 O O . LEU A 1 102 ? -8.009 -4.499 7.362 1.00 97.88 102 LEU A O 1
ATOM 814 N N . GLU A 1 103 ? -6.018 -5.536 7.242 1.00 98.56 103 GLU A N 1
ATOM 815 C CA . GLU A 1 103 ? -5.446 -4.654 6.231 1.00 98.56 103 GLU A CA 1
ATOM 816 C C . GLU A 1 103 ? -5.155 -5.388 4.925 1.00 98.56 103 GLU A C 1
ATOM 818 O O . GLU A 1 103 ? -4.937 -6.592 4.896 1.00 98.56 103 GLU A O 1
ATOM 823 N N . PHE A 1 104 ? -5.116 -4.662 3.816 1.00 98.50 104 PHE A N 1
ATOM 824 C CA . PHE A 1 104 ? -4.644 -5.161 2.533 1.00 98.50 104 PHE A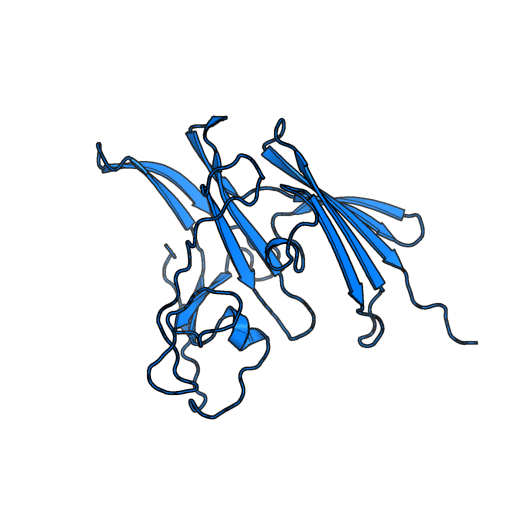 CA 1
ATOM 825 C C . PHE A 1 104 ? -3.733 -4.125 1.882 1.00 98.50 104 PHE A C 1
ATOM 827 O O . PHE A 1 104 ? -3.961 -2.914 1.980 1.00 98.50 104 PHE A O 1
ATOM 834 N N . ALA A 1 105 ? -2.699 -4.618 1.207 1.00 97.94 105 ALA A N 1
ATOM 835 C CA . ALA A 1 105 ? -1.768 -3.787 0.466 1.00 97.94 105 ALA A CA 1
ATOM 836 C C . ALA A 1 105 ? -2.184 -3.661 -1.004 1.00 97.94 105 ALA A C 1
ATOM 838 O O . ALA A 1 105 ? -2.697 -4.609 -1.605 1.00 97.94 105 ALA A O 1
ATOM 839 N N . LEU A 1 106 ? -1.925 -2.493 -1.585 1.00 97.50 106 LEU A N 1
ATOM 840 C CA . LEU A 1 106 ? -1.934 -2.285 -3.029 1.00 97.50 106 LEU A CA 1
ATOM 841 C C . LEU A 1 106 ? -0.508 -2.032 -3.509 1.00 97.50 106 LEU A C 1
ATOM 843 O O . LEU A 1 106 ? 0.329 -1.515 -2.767 1.00 97.50 106 LEU A O 1
ATOM 847 N N . PHE A 1 107 ? -0.263 -2.409 -4.757 1.00 96.19 107 PHE A N 1
ATOM 848 C CA . PHE A 1 107 ? 1.047 -2.403 -5.390 1.00 96.19 107 PHE A CA 1
ATOM 849 C C . PHE A 1 107 ? 0.951 -1.721 -6.747 1.00 96.19 107 PHE A C 1
ATOM 851 O O . PHE A 1 107 ? 0.058 -2.062 -7.531 1.00 96.19 107 PHE A O 1
ATOM 858 N N . ASP A 1 108 ? 1.883 -0.815 -7.021 1.00 94.00 108 ASP A N 1
ATOM 859 C CA . ASP A 1 108 ? 2.007 -0.142 -8.305 1.00 94.00 108 ASP A CA 1
ATOM 860 C C . ASP A 1 108 ? 3.480 -0.004 -8.714 1.00 94.00 108 ASP A C 1
ATOM 862 O O . ASP A 1 108 ? 4.278 0.666 -8.058 1.00 94.00 108 ASP A O 1
ATOM 866 N N . ALA A 1 109 ? 3.850 -0.668 -9.806 1.00 93.12 109 ALA A N 1
ATOM 867 C CA . ALA A 1 109 ? 5.159 -0.531 -10.421 1.00 93.12 109 ALA A CA 1
ATOM 868 C C . ALA A 1 109 ? 5.018 0.327 -11.681 1.00 93.12 109 ALA A C 1
ATOM 870 O O . ALA A 1 109 ? 4.641 -0.171 -12.742 1.00 93.12 109 ALA A O 1
ATOM 871 N N . LEU A 1 110 ? 5.360 1.616 -11.585 1.00 85.50 110 LEU A N 1
ATOM 872 C CA . LEU A 1 110 ? 5.427 2.497 -12.758 1.00 85.50 110 LEU A CA 1
ATOM 873 C C . LEU A 1 110 ? 6.415 1.990 -13.817 1.00 85.50 110 LEU A C 1
ATOM 875 O O . LEU A 1 110 ? 6.201 2.120 -15.020 1.00 85.50 110 LEU A O 1
ATOM 879 N N . ALA A 1 111 ? 7.540 1.462 -13.345 1.00 87.06 111 ALA A N 1
ATOM 880 C CA . ALA A 1 111 ? 8.653 0.970 -14.137 1.00 87.06 111 ALA A CA 1
ATOM 881 C C . ALA A 1 111 ? 9.413 -0.079 -13.320 1.00 87.06 111 ALA A C 1
ATOM 883 O O . ALA A 1 111 ? 9.165 -0.256 -12.134 1.00 87.06 111 ALA A O 1
ATOM 884 N N . CYS A 1 112 ? 10.424 -0.712 -13.914 1.00 87.25 112 CYS A N 1
ATOM 885 C CA . CYS A 1 112 ? 11.275 -1.687 -13.219 1.00 87.25 112 CYS A CA 1
ATOM 886 C C . CYS A 1 112 ? 12.152 -1.115 -12.093 1.00 87.25 112 CYS A C 1
ATOM 888 O O . CYS A 1 112 ? 12.988 -1.835 -11.543 1.00 87.25 112 CYS A O 1
ATOM 890 N N . MET A 1 113 ? 12.045 0.182 -11.800 1.00 85.62 113 MET A N 1
ATOM 891 C CA . MET A 1 113 ? 12.869 0.844 -10.794 1.00 85.62 113 MET A CA 1
ATOM 892 C C . MET A 1 113 ? 12.248 0.779 -9.404 1.00 85.62 113 MET A C 1
ATOM 894 O O . MET A 1 113 ? 12.940 0.358 -8.487 1.00 85.62 113 MET A O 1
ATOM 898 N N . GLY A 1 114 ? 10.964 1.074 -9.260 1.00 90.12 114 GLY A N 1
ATOM 899 C CA . GLY A 1 114 ? 10.297 1.105 -7.962 1.00 90.12 114 GLY A CA 1
ATOM 900 C C . GLY A 1 114 ? 9.064 0.218 -7.925 1.00 90.12 114 GLY A C 1
ATOM 901 O O . GLY A 1 114 ? 8.529 -0.183 -8.960 1.00 90.12 114 GLY A O 1
ATOM 902 N N . LEU A 1 115 ? 8.600 -0.036 -6.713 1.00 94.50 115 LEU A N 1
ATOM 903 C CA . LEU A 1 115 ? 7.325 -0.655 -6.417 1.00 94.50 115 LEU A CA 1
ATOM 904 C C . LEU A 1 115 ? 6.653 0.169 -5.324 1.00 94.50 115 LEU A C 1
ATOM 906 O O . LEU A 1 115 ? 6.865 -0.062 -4.134 1.00 94.50 115 LEU A O 1
ATOM 910 N N . GLN A 1 116 ? 5.795 1.100 -5.720 1.00 95.25 116 GLN A N 1
ATOM 911 C CA . GLN A 1 116 ? 5.000 1.850 -4.765 1.00 95.25 116 GLN A CA 1
ATOM 912 C C . GLN A 1 116 ? 4.018 0.900 -4.078 1.00 95.25 116 GLN A C 1
ATOM 914 O O . GLN A 1 116 ? 3.295 0.136 -4.722 1.00 95.25 116 GLN A O 1
ATOM 919 N N . THR A 1 117 ? 4.005 0.935 -2.747 1.00 97.19 117 THR A N 1
ATOM 920 C CA . THR A 1 117 ? 3.086 0.144 -1.931 1.00 97.19 117 THR A CA 1
ATOM 921 C C . THR A 1 117 ? 2.305 1.036 -0.984 1.00 97.19 117 THR A C 1
ATOM 923 O O . THR A 1 117 ? 2.843 1.992 -0.426 1.00 97.19 117 THR A O 1
ATOM 926 N N . THR A 1 118 ? 1.031 0.719 -0.785 1.00 97.44 118 THR A N 1
ATOM 927 C CA . THR A 1 118 ? 0.170 1.423 0.166 1.00 97.44 118 THR A CA 1
ATOM 928 C C . THR A 1 118 ? -0.698 0.448 0.944 1.00 97.44 118 THR A C 1
ATOM 930 O O . THR A 1 118 ? -0.937 -0.664 0.474 1.00 97.44 118 THR A O 1
ATOM 933 N N . LEU A 1 119 ? -1.176 0.861 2.119 1.00 98.25 119 LEU A N 1
ATOM 934 C CA . LEU A 1 119 ? -1.952 0.016 3.017 1.00 98.25 119 LEU A CA 1
ATOM 935 C C . LEU A 1 119 ? -3.293 0.651 3.371 1.00 98.25 119 LEU A C 1
ATOM 937 O O . LEU A 1 119 ? -3.377 1.802 3.807 1.00 98.25 119 LEU A O 1
ATOM 941 N N . ILE A 1 120 ? -4.347 -0.140 3.224 1.00 98.56 120 ILE A N 1
ATOM 942 C CA . ILE A 1 120 ? -5.712 0.214 3.594 1.00 98.56 120 ILE A CA 1
ATOM 943 C C . ILE A 1 120 ? -6.231 -0.869 4.529 1.00 98.56 120 ILE A C 1
ATOM 945 O O . ILE A 1 120 ? -5.968 -2.048 4.313 1.00 98.56 120 ILE A O 1
ATOM 949 N N . GLY A 1 121 ? -7.007 -0.508 5.543 1.00 97.94 121 GLY A N 1
ATOM 950 C CA . GLY A 1 121 ? -7.603 -1.511 6.418 1.00 97.94 121 GLY A CA 1
ATOM 951 C C . GLY A 1 121 ? -8.612 -0.953 7.395 1.00 97.94 121 GLY A C 1
ATOM 952 O O . GLY A 1 121 ? -8.931 0.235 7.369 1.00 97.94 121 GLY A O 1
ATOM 953 N N . TYR A 1 122 ? -9.154 -1.833 8.223 1.00 98.19 122 TYR A N 1
ATOM 954 C CA . TYR A 1 122 ? -10.131 -1.474 9.239 1.00 98.19 122 TYR A CA 1
ATOM 955 C C . TYR A 1 122 ? -9.436 -1.068 10.544 1.00 98.19 122 TYR A C 1
ATOM 957 O O . TYR A 1 122 ? -8.710 -1.855 11.140 1.00 98.19 122 TYR A O 1
ATOM 965 N N . SER A 1 123 ? -9.682 0.162 10.994 1.00 97.38 123 SER A N 1
ATOM 966 C CA . SER A 1 123 ? -9.351 0.606 12.345 1.00 97.38 123 SER A CA 1
ATOM 967 C C . SER A 1 123 ? -10.518 0.270 13.261 1.00 97.38 123 SER A C 1
ATOM 969 O O . SER A 1 123 ? -11.591 0.867 13.166 1.00 97.38 123 SER A O 1
ATOM 971 N N . GLU A 1 124 ? -10.292 -0.657 14.181 1.00 94.94 124 GLU A N 1
ATOM 972 C CA . GLU A 1 124 ? -11.278 -0.971 15.211 1.00 94.94 124 GLU A CA 1
ATOM 973 C C . GLU A 1 124 ? -11.459 0.163 16.214 1.00 94.94 124 GLU A C 1
ATOM 975 O O . GLU A 1 124 ? -12.568 0.408 16.676 1.00 94.94 124 GLU A O 1
ATOM 980 N N . SER A 1 125 ? -10.373 0.864 16.555 1.00 94.69 125 SER A N 1
ATOM 981 C CA . SER A 1 125 ? -10.417 1.928 17.561 1.00 94.69 125 SER A CA 1
ATOM 982 C C . SER A 1 125 ? -11.293 3.104 17.116 1.00 94.69 125 SER A C 1
ATOM 984 O O . SER A 1 125 ? -11.897 3.782 17.948 1.00 94.69 125 SER A O 1
ATOM 986 N N . LYS A 1 126 ? -11.392 3.321 15.798 1.00 96.19 126 LYS A N 1
ATOM 987 C CA . LYS A 1 126 ? -12.187 4.382 15.168 1.00 96.19 126 LYS A CA 1
ATOM 988 C C . LYS A 1 126 ? -13.436 3.868 14.446 1.00 96.19 126 LYS A C 1
ATOM 990 O O . LYS A 1 126 ? -14.115 4.694 13.825 1.00 96.19 126 LYS A O 1
ATOM 995 N N . ASP A 1 127 ? -13.681 2.556 14.483 1.00 96.62 127 ASP A N 1
ATOM 996 C CA . ASP A 1 127 ? -14.741 1.842 13.756 1.00 96.62 127 ASP A CA 1
ATOM 997 C C . ASP A 1 127 ? -14.909 2.349 12.311 1.00 96.62 127 ASP A C 1
ATOM 999 O O . ASP A 1 127 ? -15.921 2.935 11.922 1.00 96.62 127 ASP A O 1
ATOM 1003 N N . ARG A 1 128 ? -13.830 2.259 11.522 1.00 98.06 128 ARG A N 1
ATOM 1004 C CA . ARG A 1 128 ? -13.814 2.763 10.138 1.00 98.06 128 ARG A CA 1
ATOM 1005 C C . ARG A 1 128 ? -12.717 2.151 9.290 1.00 98.06 128 ARG A C 1
ATOM 1007 O O . ARG A 1 128 ? -11.655 1.792 9.791 1.00 98.06 128 ARG A O 1
ATOM 1014 N N . VAL A 1 129 ? -12.919 2.136 7.974 1.00 98.38 129 VAL A N 1
ATOM 1015 C CA . VAL A 1 129 ? -11.807 1.916 7.039 1.00 98.38 129 VAL A CA 1
ATOM 1016 C C . VAL A 1 129 ? -10.899 3.150 6.995 1.00 98.38 129 VAL A C 1
ATOM 1018 O O . VAL A 1 129 ? -11.389 4.284 6.946 1.00 98.38 129 VAL A O 1
ATOM 1021 N N . VAL A 1 130 ? -9.586 2.932 7.006 1.00 97.75 130 VAL A N 1
ATOM 1022 C CA . VAL A 1 130 ? -8.541 3.960 6.973 1.00 97.75 130 VAL A CA 1
ATOM 1023 C C . VAL A 1 130 ? -7.520 3.676 5.874 1.00 97.75 130 VAL A C 1
ATOM 1025 O O . VAL A 1 130 ? -7.221 2.527 5.555 1.00 97.75 130 VAL A O 1
ATOM 1028 N N . HIS A 1 131 ? -6.979 4.749 5.302 1.00 97.75 131 HIS A N 1
ATOM 1029 C CA . HIS A 1 131 ? -5.760 4.720 4.496 1.00 97.75 131 HIS A CA 1
ATOM 1030 C C . HIS A 1 131 ? -4.610 5.014 5.454 1.00 97.75 131 HIS A C 1
ATOM 1032 O O . HIS A 1 131 ? -4.571 6.119 5.997 1.00 97.75 131 HIS A O 1
ATOM 1038 N N . PHE A 1 132 ? -3.740 4.043 5.733 1.00 97.81 132 PHE A N 1
ATOM 1039 C CA . PHE A 1 132 ? -2.724 4.213 6.772 1.00 97.81 132 PHE A CA 1
ATOM 1040 C C . PHE A 1 132 ? -1.671 5.237 6.327 1.00 97.81 132 PHE A C 1
ATOM 1042 O O . PHE A 1 132 ? -1.007 5.016 5.311 1.00 97.81 132 PHE A O 1
ATOM 1049 N N . PRO A 1 133 ? -1.513 6.362 7.049 1.00 97.50 133 PRO A N 1
ATOM 1050 C CA . PRO A 1 133 ? -0.497 7.342 6.715 1.00 97.50 133 PRO A CA 1
ATOM 1051 C C . PRO A 1 133 ? 0.893 6.835 7.103 1.00 97.50 133 PRO A C 1
ATOM 1053 O O . PRO A 1 133 ? 1.064 6.039 8.029 1.00 97.50 133 PRO A O 1
ATOM 1056 N N . ILE A 1 134 ? 1.894 7.342 6.394 1.00 98.19 134 ILE A N 1
ATOM 1057 C CA . ILE A 1 134 ? 3.310 7.090 6.622 1.00 98.19 134 ILE A CA 1
ATOM 1058 C C . ILE A 1 134 ? 3.963 8.439 6.906 1.00 98.19 134 ILE A C 1
ATOM 1060 O O . ILE A 1 134 ? 4.110 9.279 6.016 1.00 98.19 134 ILE A O 1
ATOM 1064 N N . LYS A 1 135 ? 4.358 8.655 8.158 1.00 98.25 135 LYS A N 1
ATOM 1065 C CA . LYS A 1 135 ? 5.173 9.796 8.563 1.00 98.25 135 LYS A CA 1
ATOM 1066 C C . LYS A 1 135 ? 6.624 9.496 8.197 1.00 98.25 135 LYS A C 1
ATOM 1068 O O . LYS A 1 135 ? 7.334 8.809 8.933 1.00 98.25 135 LYS A O 1
ATOM 1073 N N . LEU A 1 136 ? 7.039 9.983 7.035 1.00 98.06 136 LEU A N 1
ATOM 1074 C CA . LEU A 1 136 ? 8.348 9.729 6.454 1.00 98.06 136 LEU A CA 1
ATOM 1075 C C . LEU A 1 136 ? 9.330 10.826 6.856 1.00 98.06 136 LEU A C 1
ATOM 1077 O O . LEU A 1 136 ? 9.066 12.013 6.690 1.00 98.06 136 LEU A O 1
ATOM 1081 N N . THR A 1 137 ? 10.487 10.423 7.364 1.00 98.31 137 THR A N 1
ATOM 1082 C CA . THR A 1 137 ? 11.665 11.273 7.516 1.00 98.31 137 THR A CA 1
ATOM 1083 C C . THR A 1 137 ? 12.702 10.865 6.480 1.00 98.31 137 THR A C 1
ATOM 1085 O O . THR A 1 137 ? 13.218 9.753 6.540 1.00 98.31 137 THR A O 1
ATOM 1088 N N . VAL A 1 138 ? 13.052 11.770 5.573 1.00 97.12 138 VAL A N 1
ATOM 1089 C CA . VAL A 1 138 ? 14.133 11.588 4.601 1.00 97.12 138 VAL A CA 1
ATOM 1090 C C . VAL A 1 138 ? 15.399 12.261 5.124 1.00 97.12 138 VAL A C 1
ATOM 1092 O O . VAL A 1 138 ? 15.369 13.428 5.522 1.00 97.12 138 VAL A O 1
ATOM 1095 N N . ILE A 1 139 ? 16.501 11.516 5.126 1.00 96.38 139 ILE A N 1
ATOM 1096 C CA . ILE A 1 139 ? 17.846 11.964 5.481 1.00 96.38 139 ILE A CA 1
ATOM 1097 C C . ILE A 1 139 ? 18.707 11.873 4.220 1.00 96.38 139 ILE A C 1
ATOM 1099 O O . ILE A 1 139 ? 18.970 10.778 3.724 1.00 96.38 139 ILE A O 1
ATOM 1103 N N . ASP A 1 140 ? 19.138 13.021 3.708 1.00 93.00 140 ASP A N 1
ATOM 1104 C CA . ASP A 1 140 ? 19.958 13.146 2.500 1.00 93.00 140 ASP A CA 1
ATOM 1105 C C . ASP A 1 140 ? 21.089 14.144 2.771 1.00 93.00 140 ASP A C 1
ATOM 1107 O O . ASP A 1 140 ? 20.819 15.317 3.026 1.00 93.00 140 ASP A O 1
ATOM 1111 N N . ASN A 1 141 ? 22.344 13.675 2.775 1.00 84.31 141 ASN A N 1
ATOM 1112 C CA . ASN A 1 141 ? 23.533 14.499 3.039 1.00 84.31 141 ASN A CA 1
ATOM 1113 C C . ASN A 1 141 ? 23.359 15.432 4.260 1.00 84.31 141 ASN A C 1
ATOM 1115 O O . ASN A 1 141 ? 23.488 16.648 4.154 1.00 84.31 141 ASN A O 1
ATOM 1119 N N . GLU A 1 142 ? 22.988 14.852 5.409 1.00 81.94 142 GLU A N 1
ATOM 1120 C CA . GLU A 1 142 ? 22.696 15.537 6.688 1.00 81.94 142 GLU A CA 1
ATOM 1121 C C . GLU A 1 142 ? 21.436 16.422 6.709 1.00 81.94 142 GLU A C 1
ATOM 1123 O O . GLU A 1 142 ? 20.967 16.816 7.782 1.00 81.94 142 GLU A O 1
ATOM 1128 N N . LYS A 1 143 ? 20.807 16.684 5.559 1.00 92.00 143 LYS A N 1
ATOM 1129 C CA . LYS A 1 143 ? 19.515 17.362 5.503 1.00 92.00 143 LYS A CA 1
ATOM 1130 C C . LYS A 1 143 ? 18.411 16.394 5.902 1.00 92.00 143 LYS A C 1
ATOM 1132 O O . LYS A 1 143 ? 18.250 15.325 5.316 1.00 92.00 143 LYS A O 1
ATOM 1137 N N . ARG A 1 144 ? 17.602 16.816 6.872 1.00 95.94 144 ARG A N 1
ATOM 1138 C CA . ARG A 1 144 ? 16.422 16.086 7.332 1.00 95.94 144 ARG A CA 1
ATOM 1139 C C . ARG A 1 144 ? 15.155 16.801 6.884 1.00 95.94 144 ARG A C 1
ATOM 1141 O O . ARG A 1 144 ? 14.949 17.965 7.223 1.00 95.94 144 ARG A O 1
ATOM 1148 N N . VAL A 1 145 ? 14.296 16.096 6.159 1.00 96.69 145 VAL A N 1
ATOM 1149 C CA . VAL A 1 145 ? 12.959 16.566 5.775 1.00 96.69 145 VAL A CA 1
ATOM 1150 C C . VAL A 1 145 ? 11.941 15.546 6.256 1.00 96.69 145 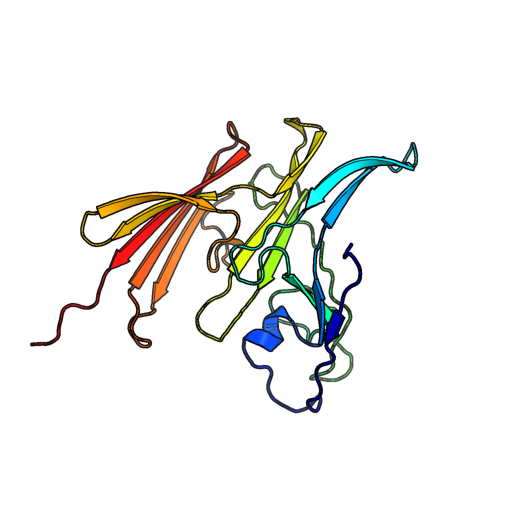VAL A C 1
ATOM 1152 O O . VAL A 1 145 ? 12.183 14.346 6.168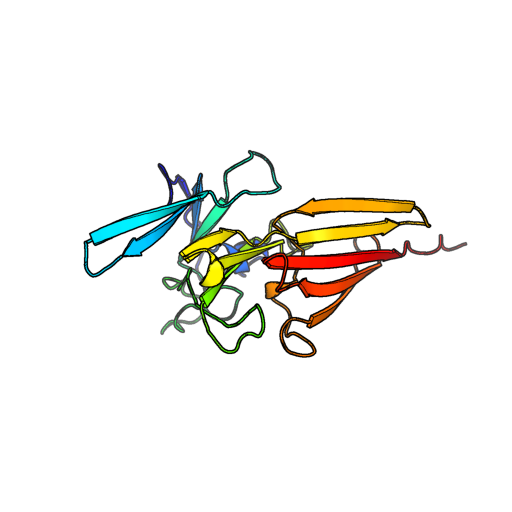 1.00 96.69 145 VAL A O 1
ATOM 1155 N N . SER A 1 146 ? 10.814 16.014 6.784 1.00 96.50 146 SER A N 1
ATOM 1156 C CA . SER A 1 146 ? 9.713 15.140 7.176 1.00 96.50 146 SER A CA 1
ATOM 1157 C C . SER A 1 146 ? 8.447 15.501 6.417 1.00 96.50 146 SER A C 1
ATOM 1159 O O . SER A 1 146 ? 8.113 16.677 6.290 1.00 96.50 146 SER A O 1
ATOM 1161 N N . GLU A 1 147 ? 7.731 14.481 5.965 1.00 96.06 147 GLU A N 1
ATOM 1162 C CA . GLU A 1 147 ? 6.449 14.606 5.283 1.00 96.06 147 GLU A CA 1
ATOM 1163 C C . GLU A 1 147 ? 5.498 13.475 5.687 1.00 96.06 147 GLU A C 1
ATOM 1165 O O . GLU A 1 147 ? 5.883 12.509 6.349 1.00 96.06 147 GLU A O 1
ATOM 1170 N N . THR A 1 148 ? 4.226 13.612 5.322 1.00 95.88 148 THR A N 1
ATOM 1171 C CA . THR A 1 148 ? 3.256 12.518 5.415 1.00 95.88 148 THR A CA 1
ATOM 1172 C C . THR A 1 148 ? 2.902 12.074 4.010 1.00 95.88 148 THR A C 1
ATOM 1174 O O . THR A 1 148 ? 2.383 12.864 3.225 1.00 95.88 148 THR A O 1
ATOM 1177 N N . THR A 1 149 ? 3.158 10.806 3.719 1.00 95.88 149 THR A N 1
ATOM 1178 C CA . THR A 1 149 ? 2.768 10.140 2.477 1.00 95.88 149 THR A CA 1
ATOM 1179 C C . THR A 1 149 ? 1.837 8.973 2.795 1.00 95.88 149 THR A C 1
ATOM 1181 O O . THR A 1 149 ? 1.623 8.621 3.953 1.00 95.88 149 THR A O 1
ATOM 1184 N N . TYR A 1 150 ? 1.256 8.378 1.764 1.00 96.00 150 TYR A N 1
ATOM 1185 C CA . TYR A 1 150 ? 0.488 7.138 1.865 1.00 96.00 150 TYR A CA 1
ATOM 1186 C C . TYR A 1 150 ? 1.122 5.995 1.074 1.00 96.00 150 TYR A C 1
ATOM 1188 O O . TYR A 1 150 ? 0.675 4.854 1.183 1.00 96.00 150 TYR A O 1
ATOM 1196 N N . TRP A 1 151 ? 2.151 6.296 0.286 1.00 95.69 151 TRP A N 1
ATOM 1197 C CA . TRP A 1 151 ? 2.866 5.331 -0.532 1.00 95.69 151 TRP A CA 1
ATOM 1198 C C . TRP A 1 151 ? 4.328 5.297 -0.111 1.00 95.69 151 TRP A C 1
ATOM 1200 O O . TRP A 1 151 ? 4.944 6.340 0.117 1.00 95.69 151 TRP A O 1
ATOM 1210 N N . ALA A 1 152 ? 4.852 4.086 0.031 1.00 95.75 152 ALA A N 1
ATOM 1211 C CA . ALA A 1 152 ? 6.254 3.830 0.305 1.00 95.75 152 ALA A CA 1
ATOM 1212 C C . ALA A 1 152 ? 6.755 2.705 -0.592 1.00 95.75 152 ALA A C 1
ATOM 1214 O O . ALA A 1 152 ? 6.039 1.744 -0.897 1.00 95.75 152 ALA A O 1
ATOM 1215 N N . ASP A 1 153 ? 8.007 2.831 -0.994 1.00 95.31 153 ASP A N 1
ATOM 1216 C CA . ASP A 1 153 ? 8.612 1.947 -1.967 1.00 95.31 153 ASP A CA 1
ATOM 1217 C C . ASP A 1 153 ? 8.963 0.594 -1.332 1.00 95.31 153 ASP A C 1
ATOM 1219 O O . ASP A 1 153 ? 9.618 0.524 -0.298 1.00 95.31 153 ASP A O 1
ATOM 1223 N N . TYR A 1 154 ? 8.481 -0.496 -1.923 1.00 96.12 154 TYR A N 1
ATOM 1224 C CA . TYR A 1 154 ? 8.613 -1.893 -1.494 1.00 96.12 154 TYR A CA 1
ATOM 1225 C C . TYR A 1 154 ? 8.104 -2.263 -0.090 1.00 96.12 154 TYR A C 1
ATOM 1227 O O . TYR A 1 154 ? 8.007 -3.463 0.172 1.00 96.12 154 TYR A O 1
ATOM 1235 N N . LEU A 1 155 ? 7.748 -1.322 0.791 1.00 97.69 155 LEU A N 1
ATOM 1236 C CA . LEU A 1 155 ? 7.422 -1.567 2.206 1.00 97.69 155 LEU A CA 1
ATOM 1237 C C . LEU A 1 155 ? 6.549 -2.811 2.435 1.00 97.69 155 LEU A C 1
ATOM 1239 O O . LEU A 1 155 ? 6.987 -3.758 3.085 1.00 97.69 155 LEU A O 1
ATOM 1243 N N . PHE A 1 156 ? 5.354 -2.856 1.842 1.00 97.50 156 PHE A N 1
ATOM 1244 C CA . PHE A 1 156 ? 4.397 -3.950 2.068 1.00 97.50 156 PHE A CA 1
ATOM 1245 C C . PHE A 1 156 ? 4.604 -5.168 1.153 1.00 97.50 156 PHE A C 1
ATOM 1247 O O . PHE A 1 156 ? 3.832 -6.125 1.206 1.00 97.50 156 PHE A O 1
ATOM 1254 N N . SER A 1 157 ? 5.646 -5.143 0.315 1.00 95.88 157 SER A N 1
ATOM 1255 C CA . SER A 1 157 ? 6.116 -6.300 -0.463 1.00 95.88 157 SER A CA 1
ATOM 1256 C C . SER A 1 157 ? 7.247 -7.062 0.234 1.00 95.88 157 SER A C 1
ATOM 1258 O O . SER A 1 157 ? 7.567 -8.186 -0.154 1.00 95.88 157 SER A O 1
ATOM 1260 N N . ARG A 1 158 ? 7.871 -6.451 1.250 1.00 96.19 158 ARG A N 1
ATOM 1261 C CA . ARG A 1 158 ? 8.946 -7.053 2.037 1.00 96.19 158 ARG A CA 1
ATOM 1262 C C . ARG A 1 158 ? 8.377 -7.766 3.255 1.00 96.19 158 ARG A C 1
ATOM 1264 O O . ARG A 1 158 ? 7.449 -7.286 3.906 1.00 96.19 158 ARG A O 1
ATOM 1271 N N . GLU A 1 159 ? 8.994 -8.890 3.591 1.00 94.88 159 GLU A N 1
ATOM 1272 C CA . GLU A 1 159 ? 8.734 -9.554 4.860 1.00 94.88 159 GLU A CA 1
ATOM 1273 C C . GLU A 1 159 ? 9.259 -8.674 6.012 1.00 94.88 159 GLU A C 1
ATOM 1275 O O . GLU A 1 159 ? 10.395 -8.187 5.941 1.00 94.88 159 GLU A O 1
ATOM 1280 N N . PRO A 1 160 ? 8.448 -8.411 7.049 1.00 96.81 160 PRO A N 1
ATOM 1281 C CA . PRO A 1 160 ? 8.912 -7.680 8.219 1.00 96.81 160 PRO A CA 1
ATOM 1282 C C . PRO A 1 160 ? 9.972 -8.489 8.979 1.00 96.81 160 PRO A C 1
ATOM 1284 O O . PRO A 1 160 ? 9.894 -9.711 9.060 1.00 96.81 160 PRO A O 1
ATOM 1287 N N . GLN A 1 161 ? 10.936 -7.817 9.616 1.00 97.25 161 GLN A N 1
ATOM 1288 C CA . GLN A 1 161 ? 11.921 -8.511 10.465 1.00 97.25 161 GLN A CA 1
ATOM 1289 C C . GLN A 1 161 ? 11.294 -9.038 11.765 1.00 97.25 161 GLN A C 1
ATOM 1291 O O . GLN A 1 161 ? 11.778 -9.995 12.364 1.00 97.25 161 GLN A O 1
ATOM 1296 N N . ARG A 1 162 ? 10.233 -8.373 12.223 1.00 96.19 162 ARG A N 1
ATOM 1297 C CA . ARG A 1 162 ? 9.356 -8.758 13.335 1.00 96.19 162 ARG A CA 1
ATOM 1298 C C . ARG A 1 162 ? 8.021 -8.028 13.150 1.00 96.19 162 ARG A C 1
ATOM 1300 O O . ARG A 1 162 ? 8.014 -7.037 12.420 1.00 96.19 162 ARG A O 1
ATOM 1307 N N . PRO A 1 163 ? 6.920 -8.454 13.797 1.00 96.38 163 PRO A N 1
ATOM 1308 C CA . PRO A 1 163 ? 5.617 -7.815 13.626 1.00 96.38 163 PRO A CA 1
ATOM 1309 C C . PRO A 1 163 ? 5.705 -6.286 13.667 1.00 96.38 163 PRO A C 1
ATOM 1311 O O . PRO A 1 163 ? 6.363 -5.717 14.544 1.00 96.38 163 PRO A O 1
ATOM 1314 N N . SER A 1 164 ? 5.103 -5.658 12.655 1.00 96.00 164 SER A N 1
ATOM 1315 C CA . SER A 1 164 ? 5.040 -4.203 12.480 1.00 96.00 164 SER A CA 1
ATOM 1316 C C . SER A 1 164 ? 6.382 -3.465 12.363 1.00 96.00 164 SER A C 1
ATOM 1318 O O . SER A 1 164 ? 6.418 -2.253 12.578 1.00 96.00 164 SER A O 1
ATOM 1320 N N . TYR A 1 165 ? 7.478 -4.148 12.011 1.00 98.38 165 TYR A N 1
ATOM 1321 C CA . TYR A 1 165 ? 8.797 -3.536 11.823 1.00 98.38 165 TYR A CA 1
ATOM 1322 C C . TYR A 1 165 ? 9.521 -4.061 10.574 1.00 98.38 165 TYR A C 1
ATOM 1324 O O . TYR A 1 165 ? 9.761 -5.263 10.423 1.00 98.38 165 TYR A O 1
ATOM 1332 N N . TRP A 1 166 ? 9.954 -3.135 9.718 1.00 98.62 166 TRP A N 1
ATOM 1333 C CA . TRP A 1 166 ? 10.698 -3.402 8.490 1.00 98.62 166 TRP A CA 1
ATOM 1334 C C . TRP A 1 166 ? 12.030 -2.677 8.504 1.00 98.62 166 TRP A C 1
ATOM 1336 O O . TRP A 1 166 ? 12.127 -1.515 8.900 1.00 98.62 166 TRP A O 1
ATOM 1346 N N . LYS A 1 167 ? 13.044 -3.356 7.976 1.00 98.44 167 LYS A N 1
ATOM 1347 C CA . LYS A 1 167 ? 14.336 -2.761 7.677 1.00 98.44 167 LYS A CA 1
ATOM 1348 C C . LYS A 1 167 ? 14.892 -3.389 6.411 1.00 98.44 167 LYS A C 1
ATOM 1350 O O . LYS A 1 167 ? 15.065 -4.606 6.358 1.00 98.44 167 LYS A O 1
ATOM 1355 N N . TYR A 1 168 ? 15.108 -2.573 5.387 1.00 98.06 168 TYR A N 1
ATOM 1356 C CA . TYR A 1 168 ? 15.531 -3.030 4.064 1.00 98.06 168 TYR A CA 1
ATOM 1357 C C . TYR A 1 168 ? 16.306 -1.942 3.324 1.00 98.06 168 TYR A C 1
ATOM 1359 O O . TYR A 1 168 ? 16.299 -0.775 3.711 1.00 98.06 168 TYR A O 1
ATOM 1367 N N . GLU A 1 169 ? 16.985 -2.344 2.254 1.00 96.94 169 GLU A N 1
ATOM 1368 C CA . GLU A 1 169 ? 17.743 -1.446 1.390 1.00 96.94 169 GLU A CA 1
ATOM 1369 C C . GLU A 1 169 ? 17.295 -1.612 -0.067 1.00 96.94 169 GLU A C 1
ATOM 1371 O O . GLU A 1 169 ? 16.884 -2.702 -0.483 1.00 96.94 169 GLU A O 1
ATOM 1376 N N . ILE A 1 170 ? 17.372 -0.528 -0.837 1.00 94.75 170 ILE A N 1
ATOM 1377 C CA . ILE A 1 170 ? 17.120 -0.505 -2.278 1.00 94.75 170 ILE A CA 1
ATOM 1378 C C . ILE A 1 170 ? 18.299 0.204 -2.942 1.00 94.75 170 ILE A C 1
ATOM 1380 O O . ILE A 1 170 ? 18.609 1.349 -2.617 1.00 94.75 170 ILE A O 1
ATOM 1384 N N . ASP A 1 171 ? 18.980 -0.482 -3.858 1.00 93.31 171 ASP A N 1
ATOM 1385 C CA . ASP A 1 171 ? 20.146 0.071 -4.546 1.00 93.31 171 ASP A CA 1
ATOM 1386 C C . ASP A 1 171 ? 19.755 0.668 -5.905 1.00 93.31 171 ASP A C 1
ATOM 1388 O O . ASP A 1 171 ? 19.569 -0.052 -6.891 1.00 93.31 171 ASP A O 1
ATOM 1392 N N . TYR A 1 172 ? 19.647 1.999 -5.959 1.00 91.81 172 TYR A N 1
ATOM 1393 C CA . TYR A 1 172 ? 19.370 2.740 -7.190 1.00 91.81 172 TYR A CA 1
ATOM 1394 C C . TYR A 1 172 ? 20.623 3.230 -7.924 1.00 91.81 172 TYR A C 1
ATOM 1396 O O . TYR A 1 172 ? 20.513 3.882 -8.966 1.00 91.81 172 TYR A O 1
ATOM 1404 N N . ARG A 1 173 ? 21.827 2.930 -7.434 1.00 89.94 173 ARG A N 1
ATOM 1405 C CA . ARG A 1 173 ? 23.064 3.582 -7.900 1.00 89.94 173 ARG A CA 1
ATOM 1406 C C . ARG A 1 173 ? 23.456 3.189 -9.317 1.00 89.94 173 ARG A C 1
ATOM 1408 O O . ARG A 1 173 ? 23.838 4.034 -10.120 1.00 89.94 173 ARG A O 1
ATOM 1415 N N . GLY A 1 174 ? 23.183 1.942 -9.702 1.00 84.69 174 GLY A N 1
ATOM 1416 C CA . GLY A 1 174 ? 23.303 1.480 -11.092 1.00 84.69 174 GLY A CA 1
ATOM 1417 C C . GLY A 1 174 ? 22.316 2.130 -12.075 1.00 84.69 174 GLY A C 1
ATOM 1418 O O . GLY A 1 174 ? 22.289 1.759 -13.246 1.00 84.69 174 GLY A O 1
ATOM 1419 N N . ARG A 1 175 ? 21.467 3.050 -11.604 1.00 82.50 175 ARG A N 1
ATOM 1420 C CA . ARG A 1 175 ? 20.388 3.703 -12.358 1.00 82.50 175 ARG A CA 1
ATOM 1421 C C . ARG A 1 175 ? 20.369 5.220 -12.132 1.00 82.50 175 ARG A C 1
ATOM 1423 O O . ARG A 1 175 ? 19.352 5.859 -12.372 1.00 82.50 175 ARG A O 1
ATOM 1430 N N . GLY A 1 176 ? 21.483 5.788 -11.660 1.00 82.56 176 GLY A N 1
ATOM 1431 C CA . GLY A 1 176 ? 21.617 7.225 -11.400 1.00 82.56 176 GLY A CA 1
ATOM 1432 C C . GLY A 1 176 ? 20.943 7.713 -10.112 1.00 82.56 176 GLY A C 1
ATOM 1433 O O . GLY A 1 176 ? 20.768 8.917 -9.955 1.00 82.56 176 GLY A O 1
ATOM 1434 N N . GLY A 1 177 ? 20.551 6.806 -9.210 1.00 88.06 177 GLY A N 1
ATOM 1435 C CA . GLY A 1 177 ? 20.015 7.137 -7.887 1.00 88.06 177 GLY A CA 1
ATOM 1436 C C . GLY A 1 177 ? 21.004 6.878 -6.744 1.00 88.06 177 GLY A C 1
ATOM 1437 O O . GLY A 1 177 ? 22.209 6.770 -6.950 1.00 88.06 177 GLY A O 1
ATOM 1438 N N . SER A 1 178 ? 20.480 6.767 -5.522 1.00 91.69 178 SER A N 1
ATOM 1439 C CA . SER A 1 178 ? 21.239 6.510 -4.288 1.00 91.69 178 SER A CA 1
ATOM 1440 C C . SER A 1 178 ? 21.015 5.095 -3.748 1.00 91.69 178 SER A C 1
ATOM 1442 O O . SER A 1 178 ? 20.058 4.418 -4.116 1.00 91.69 178 SER A O 1
ATOM 1444 N N . LEU A 1 179 ? 21.849 4.654 -2.808 1.00 94.12 179 LEU A N 1
ATOM 1445 C CA . LEU A 1 179 ? 21.455 3.560 -1.926 1.00 94.12 179 LEU A CA 1
ATOM 1446 C C . LEU A 1 179 ? 20.444 4.111 -0.916 1.00 94.12 179 LEU A C 1
ATOM 1448 O O . LEU A 1 179 ? 20.758 5.026 -0.155 1.00 94.12 179 LEU A O 1
ATOM 1452 N N . GLU A 1 180 ? 19.237 3.563 -0.922 1.00 95.38 180 GLU A N 1
ATOM 1453 C CA . GLU A 1 180 ? 18.164 3.930 -0.007 1.00 95.38 180 GLU A CA 1
ATOM 1454 C C . GLU A 1 180 ? 18.054 2.902 1.115 1.00 95.38 180 GLU A C 1
ATOM 1456 O O . GLU A 1 180 ? 17.864 1.714 0.859 1.00 95.38 180 GLU A O 1
ATOM 1461 N N . LYS A 1 181 ? 18.162 3.354 2.365 1.00 97.56 181 LYS A N 1
ATOM 1462 C CA . LYS A 1 181 ? 18.002 2.513 3.557 1.00 97.56 181 LYS A CA 1
ATOM 1463 C C . LYS A 1 181 ? 16.723 2.895 4.276 1.00 97.56 181 LYS A C 1
ATOM 1465 O O . LYS A 1 181 ? 16.594 4.028 4.736 1.00 97.56 181 LYS A O 1
ATOM 1470 N N . TRP A 1 182 ? 15.814 1.940 4.392 1.00 98.31 182 TRP A N 1
ATOM 1471 C CA . TRP A 1 182 ? 14.512 2.113 5.011 1.00 98.31 182 TRP A CA 1
ATOM 1472 C C . TRP A 1 182 ? 14.476 1.449 6.383 1.00 98.31 182 TRP A C 1
ATOM 1474 O O . TRP A 1 182 ? 14.867 0.291 6.539 1.00 98.31 182 TRP A O 1
ATOM 1484 N N . GLU A 1 183 ? 13.951 2.171 7.365 1.00 98.69 183 GLU A N 1
ATOM 1485 C CA . GLU A 1 183 ? 13.560 1.641 8.668 1.00 98.69 183 GLU A CA 1
ATOM 1486 C C . GLU A 1 183 ? 12.153 2.138 8.986 1.00 98.69 183 GLU A C 1
ATOM 1488 O O . GLU A 1 183 ? 11.913 3.345 9.033 1.00 98.69 183 GLU A O 1
ATOM 1493 N N . VAL A 1 184 ? 11.208 1.213 9.146 1.00 98.75 184 VAL A N 1
ATOM 1494 C CA . VAL A 1 184 ? 9.782 1.527 9.270 1.00 98.75 184 VAL A CA 1
ATOM 1495 C C . VAL A 1 184 ? 9.176 0.743 10.419 1.00 98.75 184 VAL A C 1
ATOM 1497 O O . VAL A 1 184 ? 9.431 -0.453 10.557 1.00 98.75 184 VAL A O 1
ATOM 1500 N N . HIS A 1 185 ? 8.342 1.396 11.223 1.00 98.44 185 HIS A N 1
ATOM 1501 C CA . HIS A 1 185 ? 7.562 0.730 12.258 1.00 98.44 185 HIS A CA 1
ATOM 1502 C C . HIS A 1 185 ? 6.138 1.271 12.348 1.00 98.44 185 HIS A C 1
ATOM 1504 O O . HIS A 1 185 ? 5.881 2.422 12.002 1.00 98.44 185 HIS A O 1
ATOM 1510 N N . TYR A 1 186 ? 5.207 0.447 12.820 1.00 98.50 186 TYR A N 1
ATOM 1511 C CA . TYR A 1 186 ? 3.843 0.892 13.095 1.00 98.50 186 TYR A CA 1
ATOM 1512 C C . TYR A 1 186 ? 3.744 1.559 14.474 1.00 98.50 186 TYR A C 1
ATOM 1514 O O . TYR A 1 186 ? 4.132 0.976 15.489 1.00 98.50 186 TYR A O 1
ATOM 1522 N N . ASN A 1 187 ? 3.185 2.766 14.519 1.00 98.00 187 ASN A N 1
ATOM 1523 C CA . ASN A 1 187 ? 2.816 3.471 15.739 1.00 98.00 187 ASN A CA 1
ATOM 1524 C C . ASN A 1 187 ? 1.312 3.291 15.989 1.00 98.00 187 ASN A C 1
ATOM 1526 O O . ASN A 1 187 ? 0.470 3.946 15.373 1.00 98.00 187 ASN A O 1
ATOM 1530 N N . ARG A 1 188 ? 0.980 2.410 16.939 1.00 96.12 188 ARG A N 1
ATOM 1531 C CA . ARG A 1 188 ? -0.406 2.081 17.299 1.00 96.12 188 ARG A CA 1
ATOM 1532 C C . ARG A 1 188 ? -1.173 3.249 17.921 1.00 96.12 188 ARG A C 1
ATOM 1534 O O . ARG A 1 188 ? -2.382 3.314 17.741 1.00 96.12 188 ARG A O 1
ATOM 1541 N N . ALA A 1 189 ? -0.504 4.136 18.660 1.00 96.06 189 ALA A N 1
ATOM 1542 C CA . ALA A 1 189 ? -1.172 5.256 19.324 1.00 96.06 189 ALA A CA 1
ATOM 1543 C C . ALA A 1 189 ? -1.714 6.270 18.306 1.00 96.06 189 ALA A C 1
ATOM 1545 O O . ALA A 1 189 ? -2.811 6.792 18.476 1.00 96.06 189 ALA A O 1
ATOM 1546 N N . GLU A 1 190 ? -0.965 6.483 17.224 1.00 97.31 190 GLU A N 1
ATOM 1547 C CA . GLU A 1 190 ? -1.319 7.420 16.152 1.00 97.31 190 GLU A CA 1
ATOM 1548 C C . GLU A 1 190 ? -2.024 6.736 14.959 1.00 97.31 190 GLU A C 1
ATOM 1550 O O . GLU A 1 190 ? -2.556 7.412 14.080 1.00 97.31 190 GLU A O 1
ATOM 1555 N N . GLU A 1 191 ? -2.059 5.398 14.930 1.00 97.06 191 GLU A N 1
ATOM 1556 C CA . GLU A 1 191 ? -2.515 4.565 13.803 1.00 97.06 191 GLU A CA 1
ATOM 1557 C C . GLU A 1 191 ? -1.852 4.940 12.468 1.00 97.06 191 GLU A C 1
ATOM 1559 O O . GLU A 1 191 ? -2.508 5.183 11.451 1.00 97.06 191 GLU A O 1
ATOM 1564 N N . GLN A 1 192 ? -0.520 4.992 12.480 1.00 97.94 192 GLN A N 1
ATOM 1565 C CA . GLN A 1 192 ? 0.296 5.350 11.321 1.00 97.94 192 GLN A CA 1
ATOM 1566 C C . GLN A 1 192 ? 1.607 4.564 11.298 1.00 97.94 192 GLN A C 1
ATOM 1568 O O . GLN A 1 192 ? 2.044 4.037 12.319 1.00 97.94 192 GLN A O 1
ATOM 1573 N N . PHE A 1 193 ? 2.283 4.547 10.154 1.00 98.56 193 PHE A N 1
ATOM 1574 C CA . PHE A 1 193 ? 3.667 4.088 10.068 1.00 98.56 193 PHE A CA 1
ATOM 1575 C C . PHE A 1 193 ? 4.626 5.262 10.246 1.00 98.56 193 PHE A C 1
ATOM 1577 O O . PHE A 1 193 ? 4.408 6.349 9.716 1.00 98.56 193 PHE A O 1
ATOM 1584 N N . GLU A 1 194 ? 5.715 5.035 10.964 1.00 98.69 194 GLU A N 1
ATOM 1585 C CA . GLU A 1 194 ? 6.827 5.967 11.091 1.00 98.69 194 GLU A CA 1
ATOM 1586 C C . GLU A 1 194 ? 8.028 5.393 10.349 1.00 98.69 194 GLU A C 1
ATOM 1588 O O . GLU A 1 194 ? 8.491 4.290 10.649 1.00 98.69 194 GLU A O 1
ATOM 1593 N N . ALA A 1 195 ? 8.513 6.138 9.360 1.00 98.44 195 ALA A N 1
ATOM 1594 C CA . ALA A 1 195 ? 9.560 5.697 8.455 1.00 98.44 195 ALA A CA 1
ATOM 1595 C C . ALA A 1 195 ? 10.754 6.653 8.486 1.00 98.44 195 ALA A C 1
ATOM 1597 O O . ALA A 1 195 ? 10.594 7.874 8.514 1.00 98.44 195 ALA A O 1
ATOM 1598 N N . THR A 1 196 ? 11.958 6.092 8.427 1.00 98.50 196 THR A N 1
ATOM 1599 C CA . THR A 1 196 ? 13.188 6.818 8.108 1.00 98.50 196 THR A CA 1
ATOM 1600 C C . THR A 1 196 ? 13.778 6.251 6.824 1.00 98.50 196 THR A C 1
ATOM 1602 O O . THR A 1 196 ? 14.010 5.047 6.731 1.00 98.50 196 THR A O 1
ATOM 1605 N N . LEU A 1 197 ? 14.014 7.130 5.853 1.00 97.75 197 LEU A N 1
ATOM 1606 C CA . LEU A 1 197 ? 14.709 6.858 4.603 1.00 97.75 197 LEU A CA 1
ATOM 1607 C C . LEU A 1 197 ? 16.049 7.592 4.626 1.00 97.75 197 LEU A C 1
ATOM 1609 O O . LEU A 1 197 ? 16.076 8.820 4.601 1.00 97.75 197 LEU A O 1
ATOM 1613 N N . THR A 1 198 ? 17.153 6.854 4.629 1.00 97.25 198 THR A N 1
ATOM 1614 C CA . THR A 1 198 ? 18.497 7.425 4.482 1.00 97.25 198 THR A CA 1
ATOM 1615 C C . THR A 1 198 ? 19.000 7.197 3.065 1.00 97.25 198 THR A C 1
ATOM 1617 O O . THR A 1 198 ? 19.105 6.050 2.627 1.00 97.25 198 THR A O 1
ATOM 1620 N N . ARG A 1 199 ? 19.341 8.279 2.363 1.00 94.62 199 ARG A N 1
ATOM 1621 C CA . ARG A 1 199 ? 19.949 8.244 1.030 1.00 94.62 199 ARG A CA 1
ATOM 1622 C C . ARG A 1 199 ? 21.457 8.389 1.139 1.00 94.62 199 ARG A C 1
ATOM 1624 O O . ARG A 1 199 ? 21.954 9.343 1.732 1.00 94.62 199 ARG A O 1
ATOM 1631 N N . VAL A 1 200 ? 22.178 7.442 0.551 1.00 89.38 200 VAL A N 1
ATOM 1632 C CA . VAL A 1 200 ? 23.639 7.471 0.440 1.00 89.38 200 VAL A CA 1
ATOM 1633 C C . VAL A 1 200 ? 23.988 7.576 -1.041 1.00 89.38 200 VAL A C 1
ATOM 1635 O O . VAL A 1 200 ? 23.719 6.649 -1.811 1.00 89.38 200 VAL A O 1
ATOM 1638 N N . ALA A 1 201 ? 24.523 8.726 -1.455 1.00 78.69 201 ALA A N 1
ATOM 1639 C CA . ALA A 1 201 ? 25.035 8.907 -2.810 1.00 78.69 201 ALA A CA 1
ATOM 1640 C C . ALA A 1 201 ? 26.264 8.012 -3.039 1.00 78.69 201 ALA A C 1
ATOM 1642 O O . ALA A 1 201 ? 26.984 7.691 -2.093 1.00 78.69 201 ALA A O 1
ATOM 1643 N N . ASP A 1 202 ? 26.513 7.618 -4.289 1.00 68.19 202 ASP A N 1
ATOM 1644 C CA . ASP A 1 202 ? 27.824 7.071 -4.638 1.00 68.19 202 ASP A CA 1
ATOM 1645 C C . ASP A 1 202 ? 28.885 8.163 -4.454 1.00 68.19 202 ASP A C 1
ATOM 1647 O O . ASP A 1 202 ? 28.684 9.309 -4.867 1.00 68.19 202 ASP A O 1
ATOM 1651 N N . GLU A 1 203 ? 30.021 7.811 -3.848 1.00 57.59 203 GLU A N 1
ATOM 1652 C CA . GLU A 1 203 ? 31.195 8.679 -3.899 1.00 57.59 203 GLU A CA 1
ATOM 1653 C C . GLU A 1 203 ? 31.549 8.924 -5.375 1.00 57.59 203 GLU A C 1
ATOM 1655 O O . GLU A 1 203 ? 31.558 7.967 -6.165 1.00 57.59 203 GLU A O 1
ATOM 1660 N N . PRO A 1 204 ? 31.841 10.171 -5.789 1.00 53.59 204 PRO A N 1
ATOM 1661 C CA . PRO A 1 204 ? 32.379 10.400 -7.118 1.00 53.59 204 PRO A CA 1
ATOM 1662 C C . PRO A 1 204 ? 33.660 9.573 -7.246 1.00 53.59 204 PRO A C 1
ATOM 1664 O O . PRO A 1 204 ? 34.610 9.766 -6.487 1.00 53.59 204 PRO A O 1
ATOM 1667 N N . LYS A 1 205 ? 33.670 8.615 -8.182 1.00 49.88 205 LYS A N 1
ATOM 1668 C CA . LYS A 1 205 ? 34.899 7.893 -8.514 1.00 49.88 205 LYS A CA 1
ATOM 1669 C C . LYS A 1 205 ? 35.938 8.932 -8.971 1.00 49.88 205 LYS A C 1
ATOM 1671 O O . LYS A 1 205 ? 35.575 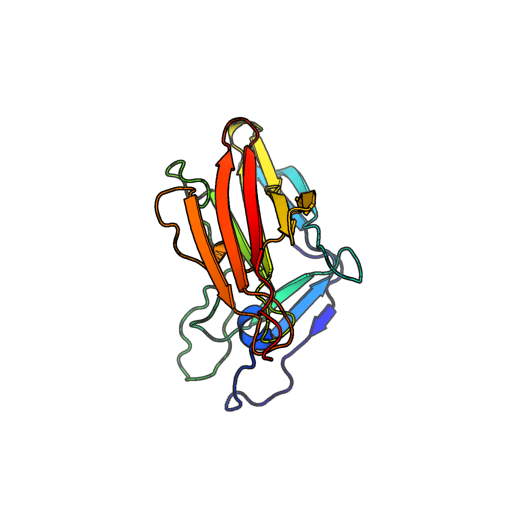9.763 -9.807 1.00 49.88 205 LYS A O 1
ATOM 1676 N N . PRO A 1 206 ? 37.159 8.916 -8.405 1.00 47.72 206 PRO A N 1
ATOM 1677 C CA . PRO A 1 206 ? 38.215 9.865 -8.750 1.00 47.72 206 PRO A CA 1
ATOM 1678 C C . PRO A 1 206 ? 38.630 9.776 -10.221 1.00 47.72 206 PRO A C 1
ATOM 1680 O O . PRO A 1 206 ? 38.488 8.682 -10.819 1.00 47.72 206 PRO A O 1
#

pLDDT: mean 91.94, std 9.58, range [47.72, 98.75]

Secondary structure (DSSP, 8-state):
-EEEEEEE---S-TTSPPPHHHHHHSEEEEEEEEEEEEETTTTEEEEEEE---SSSSTT-EEEEEEB-TTSSSB-PPPSSTT--B--BSS--B-SSSSSS--EEEEEE-SSTT--EEEEEEEETTTTEEEE--EEEEEEETTEEEEEEES-EESGGGSPPSBTTEEEEEEE-GGGT--EEEEEEEEETTTTEEEEEEEEEPPPPP-

Radius of gyration: 18.29 Å; chains: 1; bounding box: 66×42×46 Å

=== Feature glossary ===
Feature key, reading from the visual/contextual features back to the raw sequence:

Rendered structure images. Six rendered views show the 3D structure from the faces of a cube — i.e. along ±x, ±y, ±z. Rendering representation is drawn randomly per protein from cartoon (secondary-structure ribbons), sticks (backbone bonds), or molecular surface; coloring is either N→C rainbow (blue at the N-terminus through red at the C-terminus) or one color per chain.

Contact-map, Ramachandran, and PAE plots. The contact map is a binary N×N matrix image: pixel (i, j) is dark where Cα_i and Cα_j are within 8 Å and |i−j|>4. Because the |i−j|>4 filter removes local helical contacts, off-diagonal stripes parallel to the main diagonal indicate parallel β-sheets; stripes perpendicular to it indicate antiparallel β-sheets. The Ramachandran plot scatters every residue's (φ, ψ) pair against the sterically allowed regions. The PAE heatmap renders the predicted-aligned-error matrix.

InterPro / GO / CATH / organism. Database cross-references. InterPro integrates a dozen domain/family signature databases into unified entries with residue-range hits. GO terms attach function/process/location labels with evidence codes. CATH codes position the fold in a four-level structural taxonomy. Organism is the NCBI-taxonomy species name.

Nearest PDB structures. The Foldseek neighbor list gives the closest experimentally determined structures in the PDB, ranked by structural alignment. TM-score near 1 means near-identical fold; near 0.3 means only rough topology match. This is how one finds what a novel AlphaFold prediction most resembles in the solved-structure universe.

Predicted aligned error. PAE(i, j) answers: if I align the predicted and true structures on residue i, how far off (in Å) do I expect residue j to be? A block-diagonal PAE matrix with low values on the blocks and high values off-diagonal is the signature of a multi-domain protein with confidently predicted domains but uncertain inter-domain orientation.

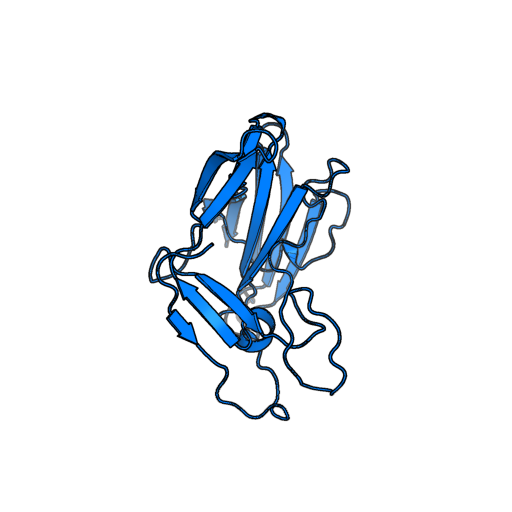Solvent-accessible surface area. Accessible surface area quantifies burial. A residue with SASA near zero is packed into the hydrophobic core; one with SASA >100 Å² sits on the surface. Computed here via the Shrake–Rupley numerical algorithm with a 1.4 Å probe.

B-factor. B-factor (Debye–Waller factor) reflects atomic displacement in the crystal lattice. It is an experimental observable (units Å²), not a prediction; low values mean the atom is pinned down, high values mean it moves or is heterogeneous across the crystal.

pLDDT. For AlphaFold models, the B-factor field carries pLDDT — the model's own estimate of local accuracy on a 0–100 scale. Regions with pLDDT<50 should be treated as essentially unmodeled; they often correspond to intrinsically disordered segments.

Backbone torsions (φ/ψ). φ (phi) and ψ (psi) are the two rotatable backbone dihedrals per residue: φ is the C(i-1)–N–Cα–C torsion, ψ is the N–Cα–C–N(i+1) torsion, both in degrees on (−180°, 180°]. α-helical residues cluster near (−60°, −45°); β-strand residues near (−120°, +130°). A Ramachandran plot is simply a scatter of (φ, ψ) for every residue.

Radius of gyration, Cα contacts, bounding box. Radius of gyration (Rg) is the root-mean-square distance of Cα atoms from their centroid — a single number for overall size and compactness. A globular domain of N residues has Rg ≈ 2.2·N^0.38 Å; an extended or disordered chain has a much larger Rg. The Cα contact count is the number of residue pairs whose Cα atoms are within 8 Å and are more than four positions apart in sequence — a standard proxy for tertiary packing density. The bounding box is the smallest axis-aligned box enclosing all Cα atoms.

Secondary structure (3-state, P-SEA). Three-state secondary structure (P-SEA) collapses the eight DSSP classes into helix (a), strand (b), and coil (c). P-SEA assigns these from Cα geometry alone — distances and angles — without requiring backbone oxygens, so it works on any Cα trace.

Secondary structure (8-state, DSSP). DSSP 8-state secondary structure assigns each residue one of H (α-helix), G (3₁₀-helix), I (π-helix), E (extended β-strand), B (isolated β-bridge), T (hydrogen-bonded turn), S (bend), or '-' (coil). The assignment is computed from backbone hydrogen-bond geometry via the Kabsch–Sander algorithm.

Foldseek 3Di. A 3Di character summarizes, for each residue, the relative orientation of the Cα frame of its nearest spatial neighbor. Because it encodes fold topology rather than chemistry, 3Di alignments detect remote structural similarity that sequence alignment misses.

mmCIF coordinates. The mmCIF block holds the 3D Cartesian coordinates of each backbone atom (N, Cα, C, O) in ångströms. mmCIF is the PDB's canonical archive format — a tagged-loop text representation of the atomic model.

Sequence. Sequence gives the chain of amino acids in standard one-letter code (A=alanine, C=cysteine, …, Y=tyrosine), read N→C. It is the only feature that is directly encoded by the gene; all structural features are derived from the folded form of this sequence.